Protein AF-A0A1F6FGK8-F1 (afdb_monomer_lite)

Sequence (205 aa):
MPSKSLLIAIAAFAVTATGAQAYVGTHYSQQLGLSSVQVQAFHQARDLRRKGEVEKARDVLVKAGVDEETMSSLRHASHEAIREAVEDNDFAAFQAAVEGTPLYDLVNTEADFALFRQAHELKEEGKFIEAKLILDDLGLQAKPGMRHGHGHLYGGAFPGLTNEQKDALRAAKEANDKETVEAILREAGISETRIEKVLNRHTWE

Radius of gyration: 24.04 Å; chains: 1; bounding box: 65×36×72 Å

Organism: NCBI:txid1798525

Structure (mmCIF, N/CA/C/O backbone):
data_AF-A0A1F6FGK8-F1
#
_entry.id   AF-A0A1F6FGK8-F1
#
loop_
_atom_site.group_PDB
_atom_site.id
_atom_site.type_symbol
_atom_site.label_atom_id
_atom_site.label_alt_id
_atom_site.label_comp_id
_atom_site.label_asym_id
_atom_site.label_entity_id
_atom_site.label_seq_id
_atom_site.pdbx_PDB_ins_code
_atom_site.Cartn_x
_atom_site.Cartn_y
_atom_site.Cartn_z
_atom_site.occupancy
_atom_site.B_iso_or_equiv
_atom_site.auth_seq_id
_atom_site.auth_comp_id
_atom_site.auth_asym_id
_atom_site.auth_atom_id
_atom_site.pdbx_PDB_model_num
ATOM 1 N N . MET A 1 1 ? -18.858 16.290 50.202 1.00 40.75 1 MET A N 1
ATOM 2 C CA . MET A 1 1 ? -18.466 16.161 48.783 1.00 40.75 1 MET A CA 1
ATOM 3 C C . MET A 1 1 ? -19.333 15.080 48.151 1.00 40.75 1 MET A C 1
ATOM 5 O O . MET A 1 1 ? -19.163 13.934 48.540 1.00 40.75 1 MET A O 1
ATOM 9 N N . PRO A 1 2 ? -20.304 15.400 47.281 1.00 42.56 2 PRO A N 1
ATOM 10 C CA . PRO A 1 2 ? -21.074 14.373 46.591 1.00 42.56 2 PRO A CA 1
ATOM 11 C C . PRO A 1 2 ? -20.399 14.029 45.256 1.00 42.56 2 PRO A C 1
ATOM 13 O O . PRO A 1 2 ? -20.260 14.876 44.372 1.00 42.56 2 PRO A O 1
ATOM 16 N N . SER A 1 3 ? -19.947 12.786 45.129 1.00 41.53 3 SER A N 1
ATOM 17 C CA . SER A 1 3 ? -19.447 12.194 43.892 1.00 41.53 3 SER A CA 1
ATOM 18 C C . SER A 1 3 ? -20.600 12.022 42.900 1.00 41.53 3 SER A C 1
ATOM 20 O O . SER A 1 3 ? -21.593 11.352 43.170 1.00 41.53 3 SER A O 1
ATOM 22 N N . LYS A 1 4 ? -20.474 12.669 41.739 1.00 48.09 4 LYS A N 1
ATOM 23 C CA . LYS A 1 4 ? -21.388 12.522 40.605 1.00 48.09 4 LYS A CA 1
ATOM 24 C C . LYS A 1 4 ? -21.072 11.203 39.899 1.00 48.09 4 LYS A C 1
ATOM 26 O O . LYS A 1 4 ? -20.092 11.118 39.165 1.00 48.09 4 LYS A O 1
ATOM 31 N N . SER A 1 5 ? -21.891 10.186 40.135 1.00 44.75 5 SER A N 1
ATOM 32 C CA . SER A 1 5 ? -21.880 8.935 39.375 1.00 44.75 5 SER A CA 1
ATOM 33 C C . SER A 1 5 ? -22.338 9.210 37.942 1.00 44.75 5 SER A C 1
ATOM 35 O O . SER A 1 5 ? -23.523 9.411 37.681 1.00 44.75 5 SER A O 1
ATOM 37 N N . LEU A 1 6 ? -21.383 9.270 37.016 1.00 49.09 6 LEU A N 1
ATOM 38 C CA . LEU A 1 6 ? -21.627 9.429 35.586 1.00 49.09 6 LEU A CA 1
ATOM 39 C C . LEU A 1 6 ? -22.037 8.064 35.003 1.00 49.09 6 LEU A C 1
ATOM 41 O O . LEU A 1 6 ? -21.205 7.295 34.532 1.00 49.09 6 LEU A O 1
ATOM 45 N N . LEU A 1 7 ? -23.327 7.735 35.086 1.00 40.72 7 LEU A N 1
ATOM 46 C CA . LEU A 1 7 ? -23.922 6.613 34.359 1.00 40.72 7 LEU A CA 1
ATOM 47 C C . LEU A 1 7 ? -24.018 6.998 32.876 1.00 40.72 7 LEU A C 1
ATOM 49 O O . LEU A 1 7 ? -24.921 7.729 32.473 1.00 40.72 7 LEU A O 1
ATOM 53 N N . ILE A 1 8 ? -23.068 6.536 32.064 1.00 45.34 8 ILE A N 1
ATOM 54 C CA . ILE A 1 8 ? -23.147 6.651 30.605 1.00 45.34 8 ILE A CA 1
ATOM 55 C C . ILE A 1 8 ? -24.105 5.563 30.118 1.00 45.34 8 ILE A C 1
ATOM 57 O O . ILE A 1 8 ? -23.772 4.380 30.117 1.00 45.34 8 ILE A O 1
ATOM 61 N N . ALA A 1 9 ? -25.310 5.974 29.729 1.00 39.97 9 ALA A N 1
ATOM 62 C CA . ALA A 1 9 ? -26.283 5.117 29.071 1.00 39.97 9 ALA A CA 1
ATOM 63 C C . ALA A 1 9 ? -25.706 4.601 27.741 1.00 39.97 9 ALA A C 1
ATOM 65 O O . ALA A 1 9 ? -25.460 5.374 26.815 1.00 39.97 9 ALA A O 1
ATOM 66 N N . ILE A 1 10 ? -25.480 3.291 27.648 1.00 39.75 10 ILE A N 1
ATOM 67 C CA . ILE A 1 10 ? -25.156 2.621 26.389 1.00 39.75 10 ILE A CA 1
ATOM 68 C C . ILE A 1 10 ? -26.473 2.484 25.625 1.00 39.75 10 ILE A C 1
ATOM 70 O O . ILE A 1 10 ? -27.328 1.677 25.981 1.00 39.75 10 ILE A O 1
ATOM 74 N N . ALA A 1 11 ? -26.661 3.316 24.602 1.00 42.19 11 ALA A N 1
ATOM 75 C CA . ALA A 1 11 ? -27.776 3.181 23.680 1.00 42.19 11 ALA A CA 1
ATOM 76 C C . ALA A 1 11 ? -27.617 1.867 22.899 1.00 42.19 11 ALA A C 1
ATOM 78 O O . ALA A 1 11 ? -26.724 1.732 22.063 1.00 42.19 11 ALA A O 1
ATOM 79 N N . ALA A 1 12 ? -28.475 0.892 23.195 1.00 40.34 12 ALA A N 1
ATOM 80 C CA . ALA A 1 12 ? -28.618 -0.323 22.411 1.00 40.34 12 ALA A CA 1
ATOM 81 C C . ALA A 1 12 ? -29.215 0.041 21.043 1.00 40.34 12 ALA A C 1
ATOM 83 O O . ALA A 1 12 ? -30.422 0.238 20.907 1.00 40.34 12 ALA A O 1
ATOM 84 N N . PHE A 1 13 ? -28.362 0.164 20.029 1.00 42.50 13 PHE A N 1
ATOM 85 C CA . PHE A 1 13 ? -28.796 0.259 18.641 1.00 42.50 13 PHE A CA 1
ATOM 86 C C . PHE A 1 13 ? -29.172 -1.148 18.164 1.00 42.50 13 PHE A C 1
ATOM 88 O O . PHE A 1 13 ? -28.319 -1.946 17.781 1.00 42.50 13 PHE A O 1
ATOM 95 N N . ALA A 1 14 ? -30.461 -1.474 18.232 1.00 42.06 14 ALA A N 1
ATOM 96 C CA . ALA A 1 14 ? -31.020 -2.633 17.551 1.00 42.06 14 ALA A CA 1
ATOM 97 C C . ALA A 1 14 ? -31.036 -2.349 16.041 1.00 42.06 14 ALA A C 1
ATOM 99 O O . ALA A 1 14 ? -31.961 -1.723 15.527 1.00 42.06 14 ALA A O 1
ATOM 100 N N . VAL A 1 15 ? -29.985 -2.772 15.337 1.00 47.84 15 VAL A N 1
ATOM 101 C CA . VAL A 1 15 ? -29.977 -2.799 13.873 1.00 47.84 15 VAL A CA 1
ATOM 102 C C . VAL A 1 15 ? -30.714 -4.059 13.437 1.00 47.84 15 VAL A C 1
ATOM 104 O O . VAL A 1 15 ? -30.247 -5.181 13.621 1.00 47.84 15 VAL A O 1
ATOM 107 N N . THR A 1 16 ? -31.904 -3.860 12.891 1.00 39.81 16 THR A N 1
ATOM 108 C CA . THR A 1 16 ? -32.691 -4.871 12.195 1.00 39.81 16 THR A CA 1
ATOM 109 C C . THR A 1 16 ? -31.904 -5.355 10.979 1.00 39.81 16 THR A C 1
ATOM 111 O O . THR A 1 16 ? -31.739 -4.632 10.000 1.00 39.81 16 THR A O 1
ATOM 114 N N . ALA A 1 17 ? -31.390 -6.583 11.051 1.00 39.00 17 ALA A N 1
ATOM 115 C CA . ALA A 1 17 ? -30.727 -7.249 9.940 1.00 39.00 17 ALA A CA 1
ATOM 116 C C . ALA A 1 17 ? -31.762 -7.648 8.874 1.00 39.00 17 ALA A C 1
ATOM 118 O O . ALA A 1 17 ? -32.358 -8.722 8.934 1.00 39.00 17 ALA A O 1
ATOM 119 N N . THR A 1 18 ? -32.003 -6.777 7.896 1.00 44.12 18 THR A N 1
ATOM 120 C CA . THR A 1 18 ? -32.549 -7.191 6.597 1.00 44.12 18 THR A CA 1
ATOM 121 C C . THR A 1 18 ? -31.433 -7.819 5.770 1.00 44.12 18 THR A C 1
ATOM 123 O O . THR A 1 18 ? -30.326 -7.290 5.701 1.00 44.12 18 THR A O 1
ATOM 126 N N . GLY A 1 19 ? -31.727 -8.996 5.223 1.00 40.94 19 GLY A N 1
ATOM 127 C CA . GLY A 1 19 ? -30.751 -9.938 4.698 1.00 40.94 19 GLY A CA 1
ATOM 128 C C . GLY A 1 19 ? -30.141 -9.599 3.340 1.00 40.94 19 GLY A C 1
ATOM 129 O O . GLY A 1 19 ? -30.521 -8.646 2.668 1.00 40.94 19 GLY A O 1
ATOM 130 N N . ALA A 1 20 ? -29.231 -10.502 2.964 1.00 36.69 20 ALA A N 1
ATOM 131 C CA . ALA A 1 20 ? -28.521 -10.612 1.694 1.00 36.69 20 ALA A CA 1
ATOM 132 C C . ALA A 1 20 ? -27.385 -9.605 1.457 1.00 36.69 20 ALA A C 1
ATOM 134 O O . ALA A 1 20 ? -27.388 -8.907 0.455 1.00 36.69 20 ALA A O 1
ATOM 135 N N . GLN A 1 21 ? -26.363 -9.636 2.318 1.00 38.94 21 GLN A N 1
ATOM 136 C CA . GLN A 1 21 ? -24.969 -9.765 1.872 1.00 38.94 21 GLN A CA 1
ATOM 137 C C . GLN A 1 21 ? -24.236 -10.640 2.893 1.00 38.94 21 GLN A C 1
ATOM 139 O O . GLN A 1 21 ? -24.032 -10.244 4.039 1.00 38.94 21 GLN A O 1
ATOM 144 N N . ALA A 1 22 ? -23.912 -11.875 2.506 1.00 39.25 22 ALA A N 1
ATOM 145 C CA . ALA A 1 22 ? -22.906 -12.647 3.216 1.00 39.25 22 ALA A CA 1
ATOM 146 C C . ALA A 1 22 ? -21.613 -11.829 3.127 1.00 39.25 22 ALA A C 1
ATOM 148 O O . ALA A 1 22 ? -21.119 -11.568 2.036 1.00 39.25 22 ALA A O 1
ATOM 149 N N . TYR A 1 23 ? -21.175 -11.315 4.271 1.00 41.94 23 TYR A N 1
ATOM 150 C CA . TYR A 1 23 ? -20.023 -10.441 4.421 1.00 41.94 23 TYR A CA 1
ATOM 151 C C . TYR A 1 23 ? -18.762 -11.114 3.865 1.00 41.94 23 TYR A C 1
ATOM 153 O O . TYR A 1 23 ? -18.138 -11.932 4.544 1.00 41.94 23 TYR A O 1
ATOM 161 N N . VAL A 1 24 ? -18.370 -10.754 2.647 1.00 41.16 24 VAL A N 1
ATOM 162 C CA . VAL A 1 24 ? -17.190 -11.319 1.989 1.00 41.16 24 VAL A CA 1
ATOM 163 C C . VAL A 1 24 ? -15.898 -10.964 2.752 1.00 41.16 24 VAL A C 1
ATOM 165 O O . VAL A 1 24 ? -15.048 -11.834 2.873 1.00 41.16 24 VAL A O 1
ATOM 168 N N . GLY A 1 25 ? -15.783 -9.823 3.448 1.00 45.69 25 GLY A N 1
ATOM 169 C CA . GLY A 1 25 ? -14.638 -9.548 4.344 1.00 45.69 25 GLY A CA 1
ATOM 170 C C . GLY A 1 25 ? -14.824 -9.883 5.826 1.00 45.69 25 GLY A C 1
ATOM 171 O O . GLY A 1 25 ? -14.037 -9.429 6.658 1.00 45.69 25 GLY A O 1
ATOM 172 N N . THR A 1 26 ? -15.811 -10.708 6.211 1.00 49.69 26 THR A N 1
ATOM 173 C CA . THR A 1 26 ? -15.851 -11.248 7.594 1.00 49.69 26 THR A CA 1
ATOM 174 C C . THR A 1 26 ? -14.937 -12.444 7.826 1.00 49.69 26 THR A C 1
ATOM 176 O O . THR A 1 26 ? -14.700 -12.788 8.985 1.00 49.69 26 THR A O 1
ATOM 179 N N . HIS A 1 27 ? -14.389 -13.052 6.771 1.00 52.88 27 HIS A N 1
ATOM 180 C CA . HIS A 1 27 ? -13.670 -14.320 6.894 1.00 52.88 27 HIS A CA 1
ATOM 181 C C . HIS A 1 27 ? -12.433 -14.201 7.801 1.00 52.88 27 HIS A C 1
ATOM 183 O O . HIS A 1 27 ? -12.316 -14.930 8.784 1.00 52.88 27 HIS A O 1
ATOM 189 N N . TYR A 1 28 ? -11.589 -13.187 7.588 1.00 55.31 28 TYR A N 1
ATOM 190 C CA . TYR A 1 28 ? -10.396 -12.960 8.418 1.00 55.31 28 TYR A CA 1
ATOM 191 C C . TYR A 1 28 ? -10.722 -12.492 9.836 1.00 55.31 28 TYR A C 1
ATOM 193 O O . TYR A 1 28 ? -10.036 -12.852 10.789 1.00 55.31 28 TYR A O 1
ATOM 201 N N . SER A 1 29 ? -11.814 -11.745 9.998 1.00 58.62 29 SER A N 1
ATOM 202 C CA . SER A 1 29 ? -12.276 -11.306 11.316 1.00 58.62 29 SER A CA 1
ATOM 203 C C . SER A 1 29 ? -12.701 -12.485 12.195 1.00 58.62 29 SER A C 1
ATOM 205 O O . SER A 1 29 ? -12.383 -12.519 13.381 1.00 58.62 29 SER A O 1
ATOM 207 N N . GLN A 1 30 ? -13.382 -13.477 11.613 1.00 58.38 30 GLN A N 1
ATOM 208 C CA . GLN A 1 30 ? -13.772 -14.702 12.317 1.00 58.38 30 GLN A CA 1
ATOM 209 C C . GLN A 1 30 ? -12.574 -15.627 12.562 1.00 58.38 30 GLN A C 1
ATOM 211 O O . GLN A 1 30 ? -12.451 -16.194 13.645 1.00 58.38 30 GLN A O 1
ATOM 216 N N . GLN A 1 31 ? -11.665 -15.733 11.590 1.00 57.75 31 GLN A N 1
ATOM 217 C CA . GLN A 1 31 ? -10.467 -16.575 11.660 1.00 57.75 31 GLN A CA 1
ATOM 218 C C . GLN A 1 31 ? -9.461 -16.090 12.719 1.00 57.75 31 GLN A C 1
ATOM 220 O O . GLN A 1 31 ? -8.760 -16.896 13.323 1.00 57.75 31 GLN A O 1
ATOM 225 N N . LEU A 1 32 ? -9.452 -14.785 13.006 1.00 65.31 32 LEU A N 1
ATOM 226 C CA . LEU A 1 32 ? -8.624 -14.159 14.043 1.00 65.31 32 LEU A CA 1
ATOM 227 C C . LEU A 1 32 ? -9.352 -13.988 15.385 1.00 65.31 32 LEU A C 1
ATOM 229 O O . LEU A 1 32 ? -8.832 -13.340 16.291 1.00 65.31 32 LEU A O 1
ATOM 233 N N . GLY A 1 33 ? -10.555 -14.554 15.523 1.00 76.75 33 GLY A N 1
ATOM 234 C CA . GLY A 1 33 ? -11.319 -14.516 16.769 1.00 76.75 33 GLY A CA 1
ATOM 235 C C . GLY A 1 33 ? -11.789 -13.117 17.178 1.00 76.75 33 GLY A C 1
ATOM 236 O O . GLY A 1 33 ? -12.043 -12.889 18.362 1.00 76.75 33 GLY A O 1
ATOM 237 N N . LEU A 1 34 ? -11.911 -12.175 16.233 1.00 81.50 34 LEU A N 1
ATOM 238 C CA . LEU A 1 34 ? -12.396 -10.833 16.539 1.00 81.50 34 LEU A CA 1
ATOM 239 C C . LEU A 1 34 ? -13.866 -10.874 16.959 1.00 81.50 34 LEU A C 1
ATOM 241 O O . LEU A 1 34 ? -14.725 -11.477 16.313 1.00 81.50 34 LEU A O 1
ATOM 245 N N . SER A 1 35 ? -14.172 -10.152 18.030 1.00 85.19 35 SER A N 1
ATOM 246 C CA . SER A 1 35 ? -15.549 -9.919 18.452 1.00 85.19 35 SER A CA 1
ATOM 247 C C . SER A 1 35 ? -16.294 -9.023 17.457 1.00 85.19 35 SER A C 1
ATOM 249 O O . SER A 1 35 ? -15.704 -8.182 16.776 1.00 85.19 35 SER A O 1
ATOM 251 N N . SER A 1 36 ? -17.625 -9.123 17.432 1.00 83.25 36 SER A N 1
ATOM 252 C CA . SER A 1 36 ? -18.473 -8.244 16.612 1.00 83.25 36 SER A CA 1
ATOM 253 C C . SER A 1 36 ? -18.247 -6.754 16.904 1.00 83.25 36 SER A C 1
ATOM 255 O O . SER A 1 36 ? -18.311 -5.929 15.995 1.00 83.25 36 SER A O 1
ATOM 257 N N . VAL A 1 37 ? -17.923 -6.412 18.157 1.00 86.31 37 VAL A N 1
ATOM 258 C CA . VAL A 1 37 ? -17.590 -5.047 18.587 1.00 86.31 37 VAL A CA 1
ATOM 259 C C . VAL A 1 37 ? -16.289 -4.564 17.943 1.00 86.31 37 VAL A C 1
ATOM 261 O O . VAL A 1 37 ? -16.241 -3.441 17.443 1.00 86.31 37 VAL A O 1
ATOM 264 N N . GLN A 1 38 ? -15.250 -5.402 17.906 1.00 86.25 38 GLN A N 1
ATOM 265 C CA . GLN A 1 38 ? -13.976 -5.060 17.266 1.00 86.25 38 GLN A CA 1
ATOM 266 C C . GLN A 1 38 ? -14.148 -4.888 15.753 1.00 86.25 38 GLN A C 1
ATOM 268 O O . GLN A 1 38 ? -13.665 -3.904 15.198 1.00 86.25 38 GLN A O 1
ATOM 273 N N . VAL A 1 39 ? -14.910 -5.768 15.095 1.00 83.00 39 VAL A N 1
ATOM 274 C CA . VAL A 1 39 ? -15.217 -5.653 13.656 1.00 83.00 39 VAL A CA 1
ATOM 275 C C . VAL A 1 39 ? -15.926 -4.332 13.342 1.00 83.00 39 VAL A C 1
ATOM 277 O O . VAL A 1 39 ? -15.508 -3.590 12.453 1.00 83.00 39 VAL A O 1
ATOM 280 N N . GLN A 1 40 ? -16.954 -3.969 14.115 1.00 84.62 40 GLN A N 1
ATOM 281 C CA . GLN A 1 40 ? -17.633 -2.678 13.956 1.00 84.62 40 GLN A CA 1
ATOM 282 C C . GLN A 1 40 ? -16.694 -1.488 14.195 1.00 84.62 40 GLN A C 1
ATOM 284 O O . GLN A 1 40 ? -16.759 -0.496 13.463 1.00 84.62 40 GLN A O 1
ATOM 289 N N . ALA A 1 41 ? -15.791 -1.589 15.173 1.00 88.81 41 ALA A N 1
ATOM 290 C CA . ALA A 1 41 ? -14.797 -0.559 15.447 1.00 88.81 41 ALA A CA 1
ATOM 291 C C . ALA A 1 41 ? -13.839 -0.349 14.264 1.00 88.81 41 ALA A C 1
ATOM 293 O O . ALA A 1 41 ? -13.509 0.796 13.960 1.00 88.81 41 ALA A O 1
ATOM 294 N N . PHE A 1 42 ? -13.456 -1.406 13.540 1.00 84.19 42 PHE A N 1
ATOM 295 C CA . PHE A 1 42 ? -12.670 -1.285 12.307 1.00 84.19 42 PHE A CA 1
ATOM 296 C C . PHE A 1 42 ? -13.421 -0.545 11.198 1.00 84.19 42 PHE A C 1
ATOM 298 O O . PHE A 1 42 ? -12.853 0.368 10.590 1.00 84.19 42 PHE A O 1
ATOM 305 N N . HIS A 1 43 ? -14.702 -0.856 10.975 1.00 82.75 43 HIS A N 1
ATOM 306 C CA . HIS A 1 43 ? -15.522 -0.125 10.002 1.00 82.75 43 HIS A CA 1
ATOM 307 C C . HIS A 1 43 ? -15.639 1.364 10.361 1.00 82.75 43 HIS A C 1
ATOM 309 O O . HIS A 1 43 ? -15.409 2.231 9.517 1.00 82.75 43 HIS A O 1
ATOM 315 N N . GLN A 1 44 ? -15.909 1.681 11.629 1.00 86.00 44 GLN A N 1
ATOM 316 C CA . GLN A 1 44 ? -15.994 3.068 12.088 1.00 86.00 44 GLN A CA 1
ATOM 317 C C . GLN A 1 44 ? -14.640 3.792 11.995 1.00 86.00 44 GLN A C 1
ATOM 319 O O . GLN A 1 44 ? -14.574 4.946 11.564 1.00 86.00 44 GLN A O 1
ATOM 324 N N . ALA A 1 45 ? -13.545 3.124 12.368 1.00 85.81 45 ALA A N 1
ATOM 325 C CA . ALA A 1 45 ? -12.194 3.664 12.265 1.00 85.81 45 ALA A CA 1
ATOM 326 C C . ALA A 1 45 ? -11.809 3.964 10.807 1.00 85.81 45 ALA A C 1
ATOM 328 O O . ALA A 1 45 ? -11.156 4.976 10.541 1.00 85.81 45 ALA A O 1
ATOM 329 N N . ARG A 1 46 ? -12.247 3.142 9.846 1.00 78.81 46 ARG A N 1
ATOM 330 C CA . ARG A 1 46 ? -12.065 3.401 8.410 1.00 78.81 46 ARG A CA 1
ATOM 331 C C . ARG A 1 46 ? -12.744 4.692 7.977 1.00 78.81 46 ARG A C 1
ATOM 333 O O . ARG A 1 46 ? -12.099 5.541 7.362 1.00 78.81 46 ARG A O 1
ATOM 340 N N . ASP A 1 47 ? -14.018 4.857 8.313 1.00 84.75 47 ASP A N 1
ATOM 341 C CA . ASP A 1 47 ? -14.784 6.038 7.911 1.00 84.75 47 ASP A CA 1
ATOM 342 C C . ASP A 1 47 ? -14.187 7.322 8.504 1.00 84.75 47 ASP A C 1
ATOM 344 O O . ASP A 1 47 ? -14.134 8.357 7.838 1.00 84.75 47 ASP A O 1
ATOM 348 N N . LEU A 1 48 ? -13.661 7.247 9.730 1.00 86.38 48 LEU A N 1
ATOM 349 C CA . LEU A 1 48 ? -12.920 8.341 10.361 1.00 86.38 48 LEU A CA 1
ATOM 350 C C . LEU A 1 48 ? -11.600 8.636 9.636 1.00 86.38 48 LEU A C 1
ATOM 352 O O . LEU A 1 48 ? -11.311 9.796 9.346 1.00 86.38 48 LEU A O 1
ATOM 356 N N . ARG A 1 49 ? -10.820 7.614 9.262 1.00 81.50 49 ARG A N 1
ATOM 357 C CA . ARG A 1 49 ? -9.583 7.800 8.478 1.00 81.50 49 ARG A CA 1
ATOM 358 C C . ARG A 1 49 ? -9.850 8.439 7.118 1.00 81.50 49 ARG A C 1
ATOM 360 O O . ARG A 1 49 ? -9.086 9.313 6.716 1.00 81.50 49 ARG A O 1
ATOM 367 N N . ARG A 1 50 ? -10.944 8.069 6.443 1.00 79.06 50 ARG A N 1
ATOM 368 C CA . ARG A 1 50 ? -11.371 8.695 5.177 1.00 79.06 50 ARG A CA 1
ATOM 369 C C . ARG A 1 50 ? -11.660 10.188 5.334 1.00 79.06 50 ARG A C 1
ATOM 371 O O . ARG A 1 50 ? -11.360 10.963 4.435 1.00 79.06 50 ARG A O 1
ATOM 378 N N . LYS A 1 51 ? -12.168 10.599 6.496 1.00 85.56 51 LYS A N 1
ATOM 379 C CA . LYS A 1 51 ? -12.396 12.010 6.852 1.00 85.56 51 LYS A CA 1
ATOM 380 C C . LYS A 1 51 ? -11.132 12.738 7.331 1.00 85.56 51 LYS A C 1
ATOM 382 O O . LYS A 1 51 ? -11.200 13.915 7.664 1.00 85.56 51 LYS A O 1
ATOM 387 N N . GLY A 1 52 ? -9.984 12.057 7.390 1.00 83.94 52 GLY A N 1
ATOM 388 C CA . GLY A 1 52 ? -8.739 12.593 7.951 1.00 83.94 52 GLY A CA 1
ATOM 389 C C . GLY A 1 52 ? -8.686 12.579 9.485 1.00 83.94 52 GLY A C 1
ATOM 390 O O . GLY A 1 52 ? -7.729 13.072 10.074 1.00 83.94 52 GLY A O 1
ATOM 391 N N . GLU A 1 53 ? -9.671 11.978 10.154 1.00 90.31 53 GLU A N 1
ATOM 392 C CA . GLU A 1 53 ? -9.807 11.935 11.614 1.00 90.31 53 GLU A CA 1
ATOM 393 C C . GLU A 1 53 ? -9.034 10.744 12.219 1.00 90.31 53 GLU A C 1
ATOM 395 O O . GLU A 1 53 ? -9.591 9.895 12.918 1.00 90.31 53 GLU A O 1
ATOM 400 N N . VAL A 1 54 ? -7.729 10.665 11.931 1.00 86.69 54 VAL A N 1
ATOM 401 C CA . VAL A 1 54 ? -6.865 9.513 12.269 1.00 86.69 54 VAL A CA 1
ATOM 402 C C . VAL A 1 54 ? -6.802 9.240 13.776 1.00 86.69 54 VAL A C 1
ATOM 404 O O . VAL A 1 54 ? -6.883 8.085 14.190 1.00 86.69 54 VAL A O 1
ATOM 407 N N . GLU A 1 55 ? -6.717 10.288 14.597 1.00 89.31 55 GLU A N 1
ATOM 408 C CA . GLU A 1 55 ? -6.668 10.160 16.060 1.00 89.31 55 GLU A CA 1
ATOM 409 C C . GLU A 1 55 ? -7.947 9.522 16.615 1.00 89.31 55 GLU A C 1
ATOM 411 O O . GLU A 1 55 ? -7.887 8.543 17.355 1.00 89.31 55 GLU A O 1
ATOM 416 N N . LYS A 1 56 ? -9.117 9.982 16.157 1.00 93.00 56 LYS A N 1
ATOM 417 C CA . LYS A 1 56 ? -10.402 9.403 16.573 1.00 93.00 56 LYS A CA 1
ATOM 418 C C . LYS A 1 56 ? -10.557 7.962 16.103 1.00 93.00 56 LYS A C 1
ATOM 420 O O . LYS A 1 56 ? -11.146 7.151 16.810 1.00 93.00 56 LYS A O 1
ATOM 425 N N . ALA A 1 57 ? -10.032 7.633 14.922 1.00 88.56 57 ALA A N 1
ATOM 426 C CA . ALA A 1 57 ? -10.020 6.259 14.437 1.00 88.56 57 ALA A CA 1
ATOM 427 C C . ALA A 1 57 ? -9.216 5.340 15.368 1.00 88.56 57 ALA A C 1
ATOM 429 O O . ALA A 1 57 ? -9.664 4.235 15.664 1.00 88.56 57 ALA A O 1
ATOM 430 N N . ARG A 1 58 ? -8.057 5.800 15.863 1.00 88.25 58 ARG A N 1
ATOM 431 C CA . ARG A 1 58 ? -7.273 5.058 16.862 1.00 88.25 58 ARG A CA 1
ATOM 432 C C . ARG A 1 58 ? -8.056 4.900 18.163 1.00 88.25 58 ARG A C 1
ATOM 434 O O . ARG A 1 58 ? -8.133 3.793 18.684 1.00 88.25 58 ARG A O 1
ATOM 441 N N . ASP A 1 59 ? -8.673 5.970 18.652 1.00 93.00 59 ASP A N 1
ATOM 442 C CA . ASP A 1 59 ? -9.413 5.941 19.917 1.00 93.00 59 ASP A CA 1
ATOM 443 C C . ASP A 1 59 ? -10.603 4.967 19.870 1.00 93.00 59 ASP A C 1
ATOM 445 O O . ASP A 1 59 ? -10.871 4.269 20.847 1.00 93.00 59 ASP A O 1
ATOM 449 N N . VAL A 1 60 ? -11.289 4.865 18.724 1.00 93.62 60 VAL A N 1
ATOM 450 C CA . VAL A 1 60 ? -12.366 3.884 18.500 1.00 93.62 60 VAL A CA 1
ATOM 451 C C . VAL A 1 60 ? -11.852 2.447 18.612 1.00 93.62 60 VAL A C 1
ATOM 453 O O . VAL A 1 60 ? -12.490 1.631 19.276 1.00 93.62 60 VAL A O 1
ATOM 456 N N . LEU A 1 61 ? -10.695 2.143 18.018 1.00 90.44 61 LEU A N 1
ATOM 457 C CA . LEU A 1 61 ? -10.090 0.807 18.078 1.00 90.44 61 LEU A CA 1
ATOM 458 C C . LEU A 1 61 ? -9.655 0.451 19.503 1.00 90.44 61 LEU A C 1
ATOM 460 O O . LEU A 1 61 ? -10.028 -0.602 20.017 1.00 90.44 61 LEU A O 1
ATOM 464 N N . VAL A 1 62 ? -8.956 1.365 20.181 1.00 92.00 62 VAL A N 1
ATOM 465 C CA . VAL A 1 62 ? -8.512 1.163 21.569 1.00 92.00 62 VAL A CA 1
ATOM 466 C C . VAL A 1 62 ? -9.709 0.959 22.499 1.00 92.00 62 VAL A C 1
ATOM 468 O O . VAL A 1 62 ? -9.702 0.060 23.338 1.00 92.00 62 VAL A O 1
ATOM 471 N N . LYS A 1 63 ? -10.782 1.740 22.327 1.00 94.00 63 LYS A N 1
ATOM 472 C CA . LYS A 1 63 ? -12.015 1.597 23.115 1.00 94.00 63 LYS A CA 1
ATOM 473 C C . LYS A 1 63 ? -12.705 0.247 22.899 1.00 94.00 63 LYS A C 1
ATOM 475 O O . LYS A 1 63 ? -13.360 -0.245 23.814 1.00 94.00 63 LYS A O 1
ATOM 480 N N . ALA A 1 64 ? -12.559 -0.344 21.717 1.00 92.44 64 ALA A N 1
ATOM 481 C CA . ALA A 1 64 ? -13.065 -1.677 21.406 1.00 92.44 64 ALA A CA 1
ATOM 4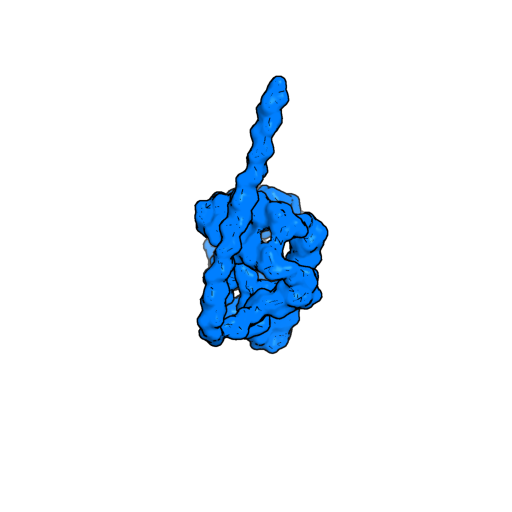82 C C . ALA A 1 64 ? -12.151 -2.810 21.910 1.00 92.44 64 ALA A C 1
ATOM 484 O O . ALA A 1 64 ? -12.428 -3.975 21.636 1.00 92.44 64 ALA A O 1
ATOM 485 N N . GLY A 1 65 ? -11.075 -2.486 22.637 1.00 90.81 65 GLY A N 1
ATOM 486 C CA . GLY A 1 65 ? -10.110 -3.468 23.125 1.00 90.81 65 GLY A CA 1
ATOM 487 C C . GLY A 1 65 ? -9.231 -4.039 22.015 1.00 90.81 65 GLY A C 1
ATOM 488 O O . GLY A 1 65 ? -8.767 -5.166 22.134 1.00 90.81 65 GLY A O 1
ATOM 489 N N . VAL A 1 66 ? -9.046 -3.306 20.914 1.00 87.50 66 VAL A N 1
ATOM 490 C CA . VAL A 1 66 ? -8.059 -3.653 19.888 1.00 87.50 66 VAL A CA 1
ATOM 491 C C . VAL A 1 66 ? -6.717 -3.072 20.325 1.00 87.50 66 VAL A C 1
ATOM 493 O O . VAL A 1 66 ? -6.528 -1.853 20.316 1.00 87.50 66 VAL A O 1
ATOM 496 N N . ASP A 1 67 ? -5.802 -3.944 20.729 1.00 88.31 67 ASP A N 1
ATOM 497 C CA . ASP A 1 67 ? -4.438 -3.586 21.109 1.00 88.31 67 ASP A CA 1
ATOM 498 C C . ASP A 1 67 ? -3.448 -3.728 19.939 1.00 88.31 67 ASP A C 1
ATOM 500 O O . ASP A 1 67 ? -3.797 -4.119 18.821 1.00 88.31 67 ASP A O 1
ATOM 504 N N . GLU A 1 68 ? -2.189 -3.358 20.187 1.00 84.38 68 GLU A N 1
ATOM 505 C CA . GLU A 1 68 ? -1.135 -3.404 19.170 1.00 84.38 68 GLU A CA 1
ATOM 506 C C . GLU A 1 68 ? -0.809 -4.841 18.732 1.00 84.38 68 GLU A C 1
ATOM 508 O O . GLU A 1 68 ? -0.480 -5.063 17.568 1.00 84.38 68 GLU A O 1
ATOM 513 N N . GLU A 1 69 ? -0.938 -5.823 19.629 1.00 85.81 69 GLU A N 1
ATOM 514 C CA . GLU A 1 69 ? -0.722 -7.241 19.320 1.00 85.81 69 GLU A CA 1
ATOM 515 C C . GLU A 1 69 ? -1.789 -7.763 18.351 1.00 85.81 69 GLU A C 1
ATOM 517 O O . GLU A 1 69 ? -1.463 -8.362 17.321 1.00 85.81 69 GLU A O 1
ATOM 522 N N . THR A 1 70 ? -3.056 -7.440 18.615 1.00 84.00 70 THR A N 1
ATOM 523 C CA . THR A 1 70 ? -4.192 -7.735 17.736 1.00 84.00 70 THR A CA 1
ATOM 524 C C . THR A 1 70 ? -3.996 -7.069 16.376 1.00 84.00 70 THR A C 1
ATOM 526 O O . THR A 1 70 ? -4.132 -7.716 15.339 1.00 84.00 70 THR A O 1
ATOM 529 N N . MET A 1 71 ? -3.602 -5.790 16.352 1.00 81.56 71 MET A N 1
ATOM 530 C CA . MET A 1 71 ? -3.308 -5.058 15.112 1.00 81.56 71 MET A CA 1
ATOM 531 C C . MET A 1 71 ? -2.136 -5.660 14.331 1.00 81.56 71 MET A C 1
ATOM 533 O O . MET A 1 71 ? -2.174 -5.707 13.102 1.00 81.56 71 MET A O 1
ATOM 537 N N . SER A 1 72 ? -1.078 -6.089 15.019 1.00 82.31 72 SER A N 1
ATOM 538 C CA . SER A 1 72 ? 0.084 -6.733 14.405 1.00 82.31 72 SER A CA 1
ATOM 539 C C . SER A 1 72 ? -0.298 -8.066 13.766 1.00 82.31 72 SER A C 1
ATOM 541 O O . SER A 1 72 ? -0.012 -8.287 12.589 1.00 82.31 72 SER A O 1
ATOM 543 N N . SER A 1 73 ? -1.028 -8.901 14.504 1.00 81.56 73 SER A N 1
ATOM 544 C CA . SER A 1 73 ? -1.513 -10.202 14.033 1.00 81.56 73 SER A CA 1
ATOM 545 C C . SER A 1 73 ? -2.445 -10.051 12.831 1.00 81.56 73 SER A C 1
ATOM 547 O O . SER A 1 73 ? -2.270 -10.729 11.822 1.00 81.56 73 SER A O 1
ATOM 549 N N . LEU A 1 74 ? -3.366 -9.082 12.883 1.00 78.81 74 LEU A N 1
ATOM 550 C CA . LEU A 1 74 ? -4.237 -8.723 11.761 1.00 78.81 74 LEU A CA 1
ATOM 551 C C . LEU A 1 74 ? -3.453 -8.278 10.527 1.00 78.81 74 LEU A C 1
ATOM 553 O O . LEU A 1 74 ? -3.781 -8.687 9.418 1.00 78.81 74 LEU A O 1
ATOM 557 N N . ARG A 1 75 ? -2.419 -7.444 10.698 1.00 78.75 75 ARG A N 1
ATOM 558 C CA . ARG A 1 75 ? -1.576 -6.997 9.578 1.00 78.75 75 ARG A CA 1
ATOM 559 C C . ARG A 1 75 ? -0.833 -8.160 8.932 1.00 78.75 75 ARG A C 1
ATOM 561 O O . ARG A 1 75 ? -0.741 -8.190 7.710 1.00 78.75 75 ARG A O 1
ATOM 568 N N . HIS A 1 76 ? -0.323 -9.095 9.729 1.00 80.38 76 HIS A N 1
ATOM 569 C CA . HIS A 1 76 ? 0.364 -10.271 9.205 1.00 80.38 76 HIS A CA 1
ATOM 570 C C . HIS A 1 76 ? -0.595 -11.183 8.432 1.00 80.38 76 HIS A C 1
ATOM 572 O O . HIS A 1 76 ? -0.352 -11.460 7.262 1.00 80.38 76 HIS A O 1
ATOM 578 N N . ALA A 1 77 ? -1.727 -11.539 9.043 1.00 79.94 77 ALA A N 1
ATOM 579 C CA . ALA A 1 77 ? -2.740 -12.384 8.418 1.00 79.94 77 ALA A CA 1
ATOM 580 C C . ALA A 1 77 ? -3.338 -11.748 7.152 1.00 79.94 77 ALA A C 1
ATOM 582 O O . ALA A 1 77 ? -3.541 -12.429 6.157 1.00 79.94 77 ALA A O 1
ATOM 583 N N . SER A 1 78 ? -3.573 -10.432 7.156 1.00 80.69 78 SER A N 1
ATOM 584 C CA . SER A 1 78 ? -4.028 -9.705 5.964 1.00 80.69 78 SER A CA 1
ATOM 585 C C . SER A 1 78 ? -2.974 -9.722 4.853 1.00 80.69 78 SER A C 1
ATOM 587 O O . SER A 1 78 ? -3.323 -9.883 3.690 1.00 80.69 78 SER A O 1
ATOM 589 N N . HIS A 1 79 ? -1.685 -9.603 5.182 1.00 83.00 79 HIS A N 1
ATOM 590 C CA . HIS A 1 79 ? -0.625 -9.680 4.176 1.00 83.00 79 HIS A CA 1
ATOM 591 C C . HIS A 1 79 ? -0.521 -11.077 3.546 1.00 83.00 79 HIS A C 1
ATOM 593 O O . HIS A 1 79 ? -0.345 -11.186 2.336 1.00 83.00 79 HIS A O 1
ATOM 599 N N . GLU A 1 80 ? -0.625 -12.135 4.350 1.00 85.38 80 GLU A N 1
ATOM 600 C CA . GLU A 1 80 ? -0.628 -13.525 3.875 1.00 85.38 80 GLU A CA 1
ATOM 601 C C . GLU A 1 80 ? -1.846 -13.810 2.991 1.00 85.38 80 GLU A C 1
ATOM 603 O O . GLU A 1 80 ? -1.692 -14.246 1.858 1.00 85.38 80 GLU A O 1
ATOM 608 N N . ALA A 1 81 ? -3.033 -13.411 3.442 1.00 85.81 81 ALA A N 1
ATOM 609 C CA . ALA A 1 81 ? -4.276 -13.489 2.685 1.00 85.81 81 ALA A CA 1
ATOM 610 C C . ALA A 1 81 ? -4.213 -12.816 1.308 1.00 85.81 81 ALA A C 1
ATOM 612 O O . ALA A 1 81 ? -4.668 -13.364 0.307 1.00 85.81 81 ALA A O 1
ATOM 613 N N . ILE A 1 82 ? -3.652 -11.603 1.259 1.00 88.38 82 ILE A N 1
ATOM 614 C CA . ILE A 1 82 ? -3.460 -10.871 0.005 1.00 88.38 82 ILE A CA 1
ATOM 615 C C . ILE A 1 82 ? -2.499 -11.634 -0.903 1.00 88.38 82 ILE A C 1
ATOM 617 O O . ILE A 1 82 ? -2.755 -11.734 -2.098 1.00 88.38 82 ILE A O 1
ATOM 621 N N . ARG A 1 83 ? -1.399 -12.155 -0.349 1.00 88.12 83 ARG A N 1
ATOM 622 C CA . ARG A 1 83 ? -0.409 -12.920 -1.108 1.00 88.12 83 ARG A CA 1
ATOM 623 C C . ARG A 1 83 ? -1.030 -14.176 -1.717 1.00 88.12 83 ARG A C 1
ATOM 625 O O . ARG A 1 83 ? -0.905 -14.354 -2.921 1.00 88.12 83 ARG A O 1
ATOM 632 N N . GLU A 1 84 ? -1.724 -14.984 -0.920 1.00 89.38 84 GLU A N 1
ATOM 633 C CA . GLU A 1 84 ? -2.409 -16.195 -1.392 1.00 89.38 84 GLU A CA 1
ATOM 634 C C . GLU A 1 84 ? -3.407 -15.864 -2.504 1.00 89.38 84 GLU A C 1
ATOM 636 O O . GLU A 1 84 ? -3.343 -16.442 -3.582 1.00 89.38 84 GLU A O 1
ATOM 641 N N . ALA A 1 85 ? -4.258 -14.853 -2.306 1.00 90.12 85 ALA A N 1
ATOM 642 C CA . ALA A 1 85 ? -5.225 -14.442 -3.321 1.00 90.12 85 ALA A CA 1
ATOM 643 C C . ALA A 1 85 ? -4.561 -13.987 -4.635 1.00 90.12 85 ALA A C 1
ATOM 645 O O . ALA A 1 85 ? -5.091 -14.222 -5.721 1.00 90.12 85 ALA A O 1
ATOM 646 N N . VAL A 1 86 ? -3.401 -13.330 -4.556 1.00 92.44 86 VAL A N 1
ATOM 647 C CA . VAL A 1 86 ? -2.622 -12.907 -5.729 1.00 92.44 86 VAL A CA 1
ATOM 648 C C . VAL A 1 86 ? -1.979 -14.105 -6.432 1.00 92.44 86 VAL A C 1
ATOM 650 O O . VAL A 1 86 ? -2.020 -14.162 -7.662 1.00 92.44 86 VAL A O 1
ATOM 653 N N . GLU A 1 87 ? -1.420 -15.056 -5.680 1.00 90.50 87 GLU A N 1
ATOM 654 C CA . GLU A 1 87 ? -0.811 -16.289 -6.203 1.00 90.50 87 GLU A CA 1
ATOM 655 C C . GLU A 1 87 ? -1.858 -17.209 -6.858 1.00 90.50 87 GLU A C 1
ATOM 657 O O . GLU A 1 87 ? -1.626 -17.722 -7.954 1.00 90.50 87 GLU A O 1
ATOM 662 N N . ASP A 1 88 ? -3.042 -17.330 -6.256 1.00 92.06 88 ASP A N 1
ATOM 663 C CA . ASP A 1 88 ? -4.169 -18.121 -6.770 1.00 92.06 88 ASP A CA 1
ATOM 664 C C . ASP A 1 88 ? -4.985 -17.392 -7.848 1.00 92.06 88 ASP A C 1
ATOM 666 O O . ASP A 1 88 ? -5.898 -17.967 -8.447 1.00 92.06 88 ASP A O 1
ATOM 670 N N . ASN A 1 89 ? -4.656 -16.126 -8.129 1.00 91.62 89 ASN A N 1
ATOM 671 C CA . ASN A 1 89 ? -5.391 -15.266 -9.052 1.00 91.62 89 ASN A CA 1
ATOM 672 C C . ASN A 1 89 ? -6.897 -15.144 -8.705 1.00 91.62 89 ASN A C 1
ATOM 674 O O . ASN A 1 89 ? -7.758 -15.094 -9.588 1.00 91.62 89 ASN A O 1
ATOM 678 N N . ASP A 1 90 ? -7.221 -15.080 -7.413 1.00 92.38 90 ASP A N 1
ATOM 679 C CA . ASP A 1 90 ? -8.585 -14.964 -6.899 1.00 92.38 90 ASP A CA 1
ATOM 680 C C . ASP A 1 90 ? -8.903 -13.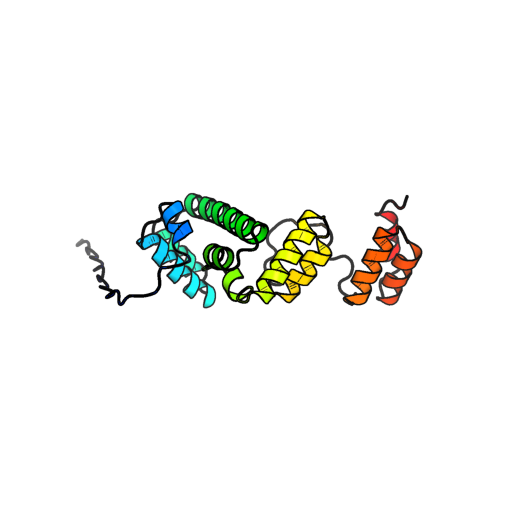513 -6.505 1.00 92.38 90 ASP A C 1
ATOM 682 O O . ASP A 1 90 ? -8.598 -13.038 -5.406 1.00 92.38 90 ASP A O 1
ATOM 686 N N . PHE A 1 91 ? -9.563 -12.792 -7.414 1.00 90.38 91 PHE A N 1
ATOM 687 C CA . PHE A 1 91 ? -9.969 -11.408 -7.171 1.00 90.38 91 PHE A CA 1
ATOM 688 C C . PHE A 1 91 ? -10.998 -11.271 -6.037 1.00 90.38 91 PHE A C 1
ATOM 690 O O . PHE A 1 91 ? -10.974 -10.284 -5.298 1.00 90.38 91 PHE A O 1
ATOM 697 N N . ALA A 1 92 ? -11.895 -12.245 -5.867 1.00 88.62 92 ALA A N 1
ATOM 698 C CA . ALA A 1 92 ? -12.918 -12.187 -4.828 1.00 88.62 92 ALA A CA 1
ATOM 699 C C . ALA A 1 92 ? -12.291 -12.366 -3.437 1.00 88.62 92 ALA A C 1
ATOM 701 O O . ALA A 1 92 ? -12.609 -11.608 -2.515 1.00 88.62 92 ALA A O 1
ATOM 702 N N . ALA A 1 93 ? -11.352 -13.309 -3.304 1.00 86.56 93 ALA A N 1
ATOM 703 C CA . ALA A 1 93 ? -10.552 -13.479 -2.094 1.00 86.56 93 ALA A CA 1
ATOM 704 C C . ALA A 1 93 ? -9.673 -12.250 -1.823 1.00 86.56 93 ALA A C 1
ATOM 706 O O . ALA A 1 93 ? -9.595 -11.787 -0.684 1.00 86.56 93 ALA A O 1
ATOM 707 N N . PHE A 1 94 ? -9.087 -11.653 -2.865 1.00 89.06 94 PHE A N 1
ATOM 708 C CA . PHE A 1 94 ? -8.322 -10.417 -2.726 1.00 89.06 94 PHE A CA 1
ATOM 709 C C . PHE A 1 94 ? -9.195 -9.284 -2.176 1.00 89.06 94 PHE A C 1
ATOM 711 O O . PHE A 1 94 ? -8.818 -8.665 -1.182 1.00 89.06 94 PHE A O 1
ATOM 718 N N . GLN A 1 95 ? -10.381 -9.040 -2.750 1.00 87.81 95 GLN A N 1
ATOM 719 C CA . GLN A 1 95 ? -11.305 -8.006 -2.266 1.00 87.81 95 GLN A CA 1
ATOM 720 C C . GLN A 1 95 ? -11.714 -8.223 -0.807 1.00 87.81 95 GLN A C 1
ATOM 722 O O . GLN A 1 95 ? -11.777 -7.255 -0.046 1.00 87.81 95 GLN A O 1
ATOM 727 N N . ALA A 1 96 ? -11.942 -9.475 -0.404 1.00 83.00 96 ALA A N 1
ATOM 728 C CA . ALA A 1 96 ? -12.196 -9.833 0.988 1.00 83.00 96 ALA A CA 1
ATOM 729 C C . ALA A 1 96 ? -11.016 -9.471 1.902 1.00 83.00 96 ALA A C 1
ATOM 731 O O . ALA A 1 96 ? -11.206 -8.887 2.969 1.00 83.00 96 ALA A O 1
ATOM 732 N N . ALA A 1 97 ? -9.795 -9.813 1.483 1.00 83.94 97 ALA A N 1
ATOM 733 C CA . ALA A 1 97 ? -8.572 -9.636 2.260 1.00 83.94 97 ALA A CA 1
ATOM 734 C C . ALA A 1 97 ? -8.162 -8.165 2.409 1.00 83.94 97 ALA A C 1
ATOM 736 O O . ALA A 1 97 ? -7.618 -7.768 3.445 1.00 83.94 97 ALA A O 1
ATOM 737 N N . VAL A 1 98 ? -8.430 -7.348 1.387 1.00 83.75 98 VAL A N 1
ATOM 738 C CA . VAL A 1 98 ? -8.143 -5.910 1.416 1.00 83.75 98 VAL A CA 1
ATOM 739 C C . VAL A 1 98 ? -9.308 -5.087 1.957 1.00 83.75 98 VAL A C 1
ATOM 741 O O . VAL A 1 98 ? -9.145 -3.870 2.105 1.00 83.75 98 VAL A O 1
ATOM 744 N N . GLU A 1 99 ? -10.456 -5.700 2.277 1.00 78.00 99 GLU A N 1
ATOM 745 C CA . GLU A 1 99 ? -11.642 -4.982 2.740 1.00 78.00 99 GLU A CA 1
ATOM 746 C C . GLU A 1 99 ? -11.299 -4.071 3.927 1.00 78.00 99 GLU A C 1
ATOM 748 O O . GLU A 1 99 ? -10.715 -4.456 4.937 1.00 78.00 99 GLU A O 1
ATOM 753 N N . GLY A 1 100 ? -11.656 -2.797 3.787 1.00 66.94 100 GLY A N 1
ATOM 754 C CA . GLY A 1 100 ? -11.437 -1.803 4.830 1.00 66.94 100 GLY A CA 1
ATOM 755 C C . GLY A 1 100 ? -10.030 -1.205 4.888 1.00 66.94 100 GLY A C 1
ATOM 756 O O . GLY A 1 100 ? -9.791 -0.297 5.691 1.00 66.94 100 GLY A O 1
ATOM 757 N N . THR A 1 101 ? -9.134 -1.624 3.998 1.00 75.12 101 THR A N 1
ATOM 758 C CA . THR A 1 101 ? -7.847 -0.967 3.752 1.00 75.12 101 THR A CA 1
ATOM 759 C C . THR A 1 101 ? -7.960 0.052 2.606 1.00 75.12 101 THR A C 1
ATOM 761 O O . THR A 1 101 ? -8.878 -0.039 1.790 1.00 75.12 101 THR A O 1
ATOM 764 N N . PRO A 1 102 ? -7.029 1.019 2.487 1.00 76.12 102 PRO A N 1
ATOM 765 C CA . PRO A 1 102 ? -6.963 1.896 1.313 1.00 76.12 102 PRO A CA 1
ATOM 766 C C . PRO A 1 102 ? -6.780 1.143 -0.014 1.00 76.12 102 PRO A C 1
ATOM 768 O O . PRO A 1 102 ? -7.144 1.668 -1.059 1.00 76.12 102 PRO A O 1
ATOM 771 N N . LEU A 1 103 ? -6.228 -0.077 0.027 1.00 83.94 103 LEU A N 1
ATOM 772 C CA . LEU A 1 103 ? -5.985 -0.907 -1.152 1.00 83.94 103 LEU A CA 1
ATOM 773 C C . LEU A 1 103 ? -7.299 -1.365 -1.809 1.00 83.94 103 LEU A C 1
ATOM 775 O O . LEU A 1 103 ? -7.347 -1.448 -3.029 1.00 83.94 103 LEU A O 1
ATOM 779 N N . TYR A 1 104 ? -8.373 -1.548 -1.029 1.00 84.75 104 TYR A N 1
ATOM 780 C CA . TYR A 1 104 ? -9.709 -1.886 -1.543 1.00 84.75 104 TYR A CA 1
ATOM 781 C C . TYR A 1 104 ? -10.262 -0.834 -2.508 1.00 84.75 104 TYR A C 1
ATOM 783 O O . TYR A 1 104 ? -10.896 -1.165 -3.502 1.00 84.75 104 TYR A O 1
ATOM 791 N N . ASP A 1 105 ? -10.035 0.447 -2.211 1.00 83.56 105 ASP A N 1
ATOM 792 C CA . ASP A 1 105 ? -10.559 1.535 -3.038 1.00 83.56 105 ASP A CA 1
ATOM 793 C C . ASP A 1 105 ? -9.728 1.727 -4.318 1.00 83.56 105 ASP A C 1
ATOM 795 O O . ASP A 1 105 ? -10.267 2.157 -5.338 1.00 83.56 105 ASP A O 1
ATOM 799 N N . LEU A 1 106 ? -8.429 1.410 -4.253 1.00 86.38 106 LEU A N 1
ATOM 800 C CA . LEU A 1 106 ? -7.466 1.582 -5.346 1.00 86.38 106 LEU A CA 1
ATOM 801 C C . LEU A 1 106 ? -7.478 0.414 -6.336 1.00 86.38 106 LEU A C 1
ATOM 803 O O . LEU A 1 106 ? -7.320 0.630 -7.530 1.00 86.38 106 LEU A O 1
ATOM 807 N N . VAL A 1 107 ? -7.680 -0.809 -5.847 1.00 89.81 107 VAL A N 1
ATOM 808 C CA . VAL A 1 107 ? -7.730 -2.030 -6.657 1.00 89.81 107 VAL A CA 1
ATOM 809 C C . VAL A 1 107 ? -9.141 -2.598 -6.555 1.00 89.81 107 VAL A C 1
ATOM 811 O O . VAL A 1 107 ? -9.418 -3.491 -5.753 1.00 89.81 107 VAL A O 1
ATOM 814 N N . ASN A 1 108 ? -10.060 -2.012 -7.325 1.00 87.31 108 ASN A N 1
ATOM 815 C CA . ASN A 1 108 ? -11.494 -2.295 -7.214 1.00 87.31 108 ASN A CA 1
ATOM 816 C C . ASN A 1 108 ? -12.089 -3.003 -8.442 1.00 87.31 108 ASN A C 1
ATOM 818 O O . ASN A 1 108 ? -13.226 -3.474 -8.366 1.00 87.31 108 ASN A O 1
ATOM 822 N N . THR A 1 109 ? -11.325 -3.143 -9.530 1.00 88.81 109 THR A N 1
ATOM 823 C CA . THR A 1 109 ? -11.698 -3.936 -10.708 1.00 88.81 109 THR A CA 1
ATOM 824 C C . THR A 1 109 ? -10.764 -5.129 -10.926 1.00 88.81 109 THR A C 1
ATOM 826 O O . THR A 1 109 ? -9.625 -5.142 -10.460 1.00 88.81 109 THR A O 1
ATOM 829 N N . GLU A 1 110 ? -11.220 -6.120 -11.698 1.00 87.50 110 GLU A N 1
ATOM 830 C CA . GLU A 1 110 ? -10.374 -7.245 -12.131 1.00 87.50 110 GLU A CA 1
ATOM 831 C C . GLU A 1 110 ? -9.162 -6.784 -12.956 1.00 87.50 110 GLU A C 1
ATOM 833 O O . GLU A 1 110 ? -8.097 -7.397 -12.890 1.00 87.50 110 GLU A O 1
ATOM 838 N N . ALA A 1 111 ? -9.299 -5.689 -13.713 1.00 87.44 111 ALA A N 1
ATOM 839 C CA . ALA A 1 111 ? -8.198 -5.111 -14.480 1.00 87.44 111 ALA A CA 1
ATOM 840 C C . ALA A 1 111 ? -7.121 -4.519 -13.555 1.00 87.44 111 ALA A C 1
ATOM 842 O O . ALA A 1 111 ? -5.933 -4.781 -13.751 1.00 87.44 111 ALA A O 1
ATOM 843 N N . ASP A 1 112 ? -7.530 -3.793 -12.511 1.00 88.06 112 ASP A N 1
ATOM 844 C CA . ASP A 1 112 ? -6.608 -3.263 -11.499 1.00 88.06 112 ASP A CA 1
ATOM 845 C C . ASP A 1 112 ? -5.914 -4.399 -10.744 1.00 88.06 112 ASP A C 1
ATOM 847 O O . ASP A 1 112 ? -4.720 -4.332 -10.453 1.00 88.06 112 ASP A O 1
ATOM 851 N N . PHE A 1 113 ? -6.654 -5.469 -10.447 1.00 92.50 113 PHE A N 1
ATOM 852 C CA . PHE A 1 113 ? -6.110 -6.653 -9.795 1.00 92.50 113 PHE A CA 1
ATOM 853 C C . PHE A 1 113 ? -5.088 -7.380 -10.674 1.00 92.50 113 PHE A C 1
ATOM 855 O O . PHE A 1 113 ? -4.032 -7.775 -10.183 1.00 92.50 113 PHE A O 1
ATOM 862 N N . ALA A 1 114 ? -5.341 -7.498 -11.979 1.00 90.69 114 ALA A N 1
ATOM 863 C CA . ALA A 1 114 ? -4.379 -8.070 -12.916 1.00 90.69 114 ALA A CA 1
ATOM 864 C C . ALA A 1 114 ? -3.072 -7.258 -12.963 1.00 90.69 114 ALA A C 1
ATOM 866 O O . ALA A 1 114 ? -1.990 -7.844 -12.940 1.00 90.69 114 ALA A O 1
ATOM 867 N N . LEU A 1 115 ? -3.163 -5.923 -12.963 1.00 85.88 115 LEU A N 1
ATOM 868 C CA . LEU A 1 115 ? -2.000 -5.034 -12.850 1.00 85.88 115 LEU A CA 1
ATOM 869 C C . LEU A 1 115 ? -1.282 -5.219 -11.507 1.00 85.88 115 LEU A C 1
ATOM 871 O O . LEU A 1 115 ? -0.058 -5.329 -11.457 1.00 85.88 115 LEU A O 1
ATOM 875 N N . PHE A 1 116 ? -2.031 -5.314 -10.410 1.00 92.00 116 PHE A N 1
ATOM 876 C CA . PHE A 1 116 ? -1.460 -5.543 -9.086 1.00 92.00 116 PHE A CA 1
ATOM 877 C C . PHE A 1 116 ? -0.696 -6.875 -9.013 1.00 92.00 116 PHE A C 1
ATOM 879 O O . PHE A 1 116 ? 0.417 -6.916 -8.483 1.00 92.00 116 PHE A O 1
ATOM 886 N N . ARG A 1 117 ? -1.241 -7.946 -9.604 1.00 93.88 117 ARG A N 1
ATOM 887 C CA . ARG A 1 117 ? -0.577 -9.252 -9.713 1.00 93.88 117 ARG A CA 1
ATOM 888 C C . ARG A 1 117 ? 0.678 -9.179 -10.579 1.00 93.88 117 ARG A C 1
ATOM 890 O O . ARG A 1 117 ? 1.722 -9.661 -10.158 1.00 93.88 117 ARG A O 1
ATOM 897 N N . GLN A 1 118 ? 0.624 -8.498 -11.723 1.00 87.94 118 GLN A N 1
ATOM 898 C CA . GLN A 1 118 ? 1.808 -8.271 -12.558 1.00 87.94 118 GLN A CA 1
ATOM 899 C C . GLN A 1 118 ? 2.916 -7.551 -11.775 1.00 87.94 118 GLN A C 1
ATOM 901 O O . GLN A 1 118 ? 4.085 -7.927 -11.837 1.00 87.94 118 GLN A O 1
ATOM 906 N N . ALA A 1 119 ? 2.560 -6.538 -10.981 1.00 86.44 119 ALA A N 1
ATOM 907 C CA . ALA A 1 119 ? 3.518 -5.870 -10.110 1.00 86.44 119 ALA A CA 1
ATOM 908 C C . ALA A 1 119 ? 4.084 -6.801 -9.023 1.00 86.44 119 ALA A C 1
ATOM 910 O O . ALA A 1 119 ? 5.241 -6.646 -8.635 1.00 86.44 119 ALA A O 1
ATOM 911 N N . HIS A 1 120 ? 3.293 -7.749 -8.514 1.00 91.19 120 HIS A N 1
ATOM 912 C CA . HIS A 1 120 ? 3.756 -8.769 -7.572 1.00 91.19 120 HIS A CA 1
ATOM 913 C C . HIS A 1 120 ? 4.764 -9.728 -8.225 1.00 91.19 120 HIS A C 1
ATOM 915 O O . HIS A 1 120 ? 5.860 -9.896 -7.699 1.00 91.19 120 HIS A O 1
ATOM 921 N N . GLU A 1 121 ? 4.448 -10.271 -9.402 1.00 89.88 121 GLU A N 1
ATOM 922 C CA . GLU A 1 121 ? 5.339 -11.144 -10.185 1.00 89.88 121 GLU A CA 1
ATOM 923 C C . GLU A 1 121 ? 6.688 -10.460 -10.465 1.00 89.88 121 GLU A C 1
ATOM 925 O O . GLU A 1 121 ? 7.751 -11.009 -10.179 1.00 89.88 121 GLU A O 1
ATOM 930 N N . LEU A 1 122 ? 6.659 -9.200 -10.909 1.00 83.62 122 LEU A N 1
ATOM 931 C CA . LEU A 1 122 ? 7.870 -8.411 -11.143 1.00 83.62 122 LEU A CA 1
ATOM 932 C C . LEU A 1 122 ? 8.715 -8.224 -9.873 1.00 83.62 122 LEU A C 1
ATOM 934 O O . LEU A 1 122 ? 9.940 -8.161 -9.959 1.00 83.62 122 LEU A O 1
ATOM 938 N N . LYS A 1 123 ? 8.106 -8.138 -8.684 1.00 83.69 123 LYS A N 1
ATOM 939 C CA . LYS A 1 123 ? 8.865 -8.068 -7.422 1.00 83.69 123 LYS A CA 1
ATOM 940 C C . LYS A 1 123 ? 9.539 -9.389 -7.081 1.00 83.69 123 LYS A C 1
ATOM 942 O O . LYS A 1 123 ? 10.682 -9.350 -6.633 1.00 83.69 123 LYS A O 1
ATOM 947 N N . GLU A 1 124 ? 8.865 -10.514 -7.300 1.00 86.69 124 GLU A N 1
ATOM 948 C CA . GLU A 1 124 ? 9.443 -11.851 -7.097 1.00 86.69 124 GLU A CA 1
ATOM 949 C C . GLU A 1 124 ? 10.628 -12.094 -8.049 1.00 86.69 124 GLU A C 1
ATOM 951 O O . GLU A 1 124 ? 11.634 -12.683 -7.661 1.00 86.69 124 GLU A O 1
ATOM 956 N N . GLU A 1 125 ? 10.579 -11.530 -9.259 1.00 82.25 125 GLU A N 1
ATOM 957 C CA . GLU A 1 125 ? 11.692 -11.530 -10.221 1.00 82.25 125 GLU A CA 1
ATOM 958 C C . GLU A 1 125 ? 12.806 -10.509 -9.900 1.00 82.25 125 GLU A C 1
ATOM 960 O O . GLU A 1 125 ? 13.798 -10.416 -10.623 1.00 82.25 125 GLU A O 1
ATOM 965 N N . GLY A 1 126 ? 12.665 -9.706 -8.840 1.00 80.38 126 GLY A N 1
ATOM 966 C CA . GLY A 1 126 ? 13.624 -8.659 -8.468 1.00 80.38 126 GLY A CA 1
ATOM 967 C C . GLY A 1 126 ? 13.533 -7.368 -9.297 1.00 80.38 126 GLY A C 1
ATOM 968 O O . GLY A 1 126 ? 14.320 -6.440 -9.091 1.00 80.38 126 GLY A O 1
ATOM 969 N N . LYS A 1 127 ? 12.544 -7.240 -10.188 1.00 76.38 127 LYS A N 1
ATOM 970 C CA . LYS A 1 127 ? 12.277 -6.064 -11.037 1.00 76.38 127 LYS A CA 1
ATOM 971 C C . LYS A 1 127 ? 11.472 -4.995 -10.291 1.00 76.38 127 LYS A C 1
ATOM 973 O O . LYS A 1 127 ? 10.416 -4.528 -10.721 1.00 76.38 127 LYS A O 1
ATOM 978 N N . PHE A 1 128 ? 11.999 -4.551 -9.149 1.00 80.19 128 PHE A N 1
ATOM 979 C CA . PHE A 1 128 ? 11.309 -3.633 -8.231 1.00 80.19 128 PHE A CA 1
ATOM 980 C C . PHE A 1 128 ? 10.890 -2.296 -8.856 1.00 80.19 128 PHE A C 1
ATOM 982 O O . PHE A 1 128 ? 9.934 -1.681 -8.387 1.00 80.19 128 PHE A O 1
ATOM 989 N N . ILE A 1 129 ? 11.608 -1.813 -9.875 1.00 72.56 129 ILE A N 1
ATOM 990 C CA . ILE A 1 129 ? 11.301 -0.527 -10.514 1.00 72.56 129 ILE A CA 1
ATOM 991 C C . ILE A 1 129 ? 10.075 -0.651 -11.424 1.00 72.56 129 ILE A C 1
ATOM 993 O O . ILE A 1 129 ? 9.192 0.197 -11.355 1.00 72.56 129 ILE A O 1
ATOM 997 N N . GLU A 1 130 ? 9.991 -1.713 -12.223 1.00 71.19 130 GLU A N 1
ATOM 998 C CA . GLU A 1 130 ? 8.844 -1.975 -13.103 1.00 71.19 130 GLU A CA 1
ATOM 999 C C . GLU A 1 130 ? 7.583 -2.231 -12.283 1.00 71.19 130 GLU A C 1
ATOM 1001 O O . GLU A 1 130 ? 6.555 -1.596 -12.505 1.00 71.19 130 GLU A O 1
ATOM 1006 N N . ALA A 1 131 ? 7.703 -3.056 -11.239 1.00 79.00 131 ALA A N 1
ATOM 1007 C CA . ALA A 1 131 ? 6.627 -3.259 -10.280 1.00 79.00 131 ALA A CA 1
ATOM 1008 C C . ALA A 1 131 ? 6.152 -1.942 -9.658 1.00 79.00 131 ALA 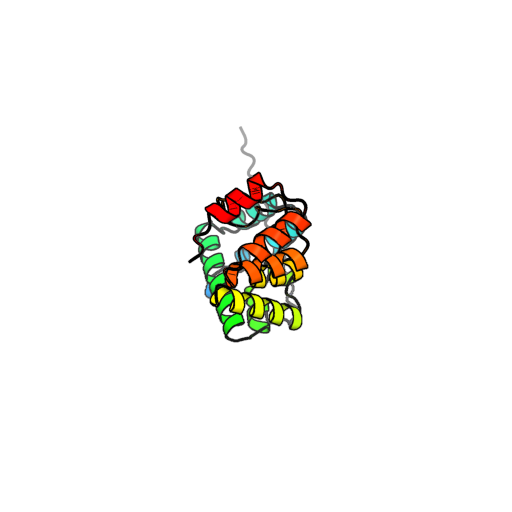A C 1
ATOM 1010 O O . ALA A 1 131 ? 4.959 -1.733 -9.451 1.00 79.00 131 ALA A O 1
ATOM 1011 N N . LYS A 1 132 ? 7.085 -1.037 -9.339 1.00 79.56 132 LYS A N 1
ATOM 1012 C CA . LYS A 1 132 ? 6.745 0.260 -8.763 1.00 79.56 132 LYS A CA 1
ATOM 1013 C C . LYS A 1 132 ? 5.967 1.136 -9.744 1.00 79.56 132 LYS A C 1
ATOM 1015 O O . LYS A 1 132 ? 5.023 1.771 -9.300 1.00 79.56 132 LYS A O 1
ATOM 1020 N N . LEU A 1 133 ? 6.332 1.169 -11.026 1.00 77.75 133 LEU A N 1
ATOM 1021 C CA . LEU A 1 133 ? 5.603 1.954 -12.030 1.00 77.75 133 LEU A CA 1
ATOM 1022 C C . LEU A 1 133 ? 4.138 1.513 -12.116 1.00 77.75 133 LEU A C 1
ATOM 1024 O O . LEU A 1 133 ? 3.247 2.349 -12.030 1.00 77.75 133 LEU A O 1
ATOM 1028 N N . ILE A 1 134 ? 3.896 0.202 -12.155 1.00 80.56 134 ILE A N 1
ATOM 1029 C CA . ILE A 1 134 ? 2.535 -0.347 -12.179 1.00 80.56 134 ILE A CA 1
ATOM 1030 C C . ILE A 1 134 ? 1.760 0.026 -10.907 1.00 80.56 134 ILE A C 1
ATOM 1032 O O . ILE A 1 134 ? 0.601 0.427 -10.966 1.00 80.56 134 ILE A O 1
ATOM 1036 N N . LEU A 1 135 ? 2.395 -0.065 -9.735 1.00 84.44 135 LEU A N 1
ATOM 1037 C CA . LEU A 1 135 ? 1.758 0.331 -8.475 1.00 84.44 135 LEU A CA 1
ATOM 1038 C C . LEU A 1 135 ? 1.502 1.844 -8.401 1.00 84.44 135 LEU A C 1
ATOM 1040 O O . LEU A 1 135 ? 0.496 2.267 -7.834 1.00 84.44 135 LEU A O 1
ATOM 1044 N N . ASP A 1 136 ? 2.391 2.661 -8.965 1.00 81.88 136 ASP A N 1
ATOM 1045 C CA . ASP A 1 136 ? 2.227 4.111 -9.032 1.00 81.88 136 ASP A CA 1
ATOM 1046 C C . ASP A 1 136 ? 1.038 4.486 -9.941 1.00 81.88 136 ASP A C 1
ATOM 1048 O O . ASP A 1 136 ? 0.284 5.394 -9.574 1.00 81.88 136 ASP A O 1
ATOM 1052 N N . ASP A 1 137 ? 0.831 3.763 -11.049 1.00 77.69 137 ASP A N 1
ATOM 1053 C CA . ASP A 1 137 ? -0.321 3.908 -11.958 1.00 77.69 137 ASP A CA 1
ATOM 1054 C C . ASP A 1 137 ? -1.642 3.492 -11.293 1.00 77.69 137 ASP A C 1
ATOM 1056 O O . ASP A 1 137 ? -2.663 4.156 -11.470 1.00 77.69 137 ASP A O 1
ATOM 1060 N N . LEU A 1 138 ? -1.610 2.466 -10.434 1.00 81.44 138 LEU A N 1
ATOM 1061 C CA . LEU A 1 138 ? -2.733 2.076 -9.565 1.00 81.44 138 LEU A CA 1
ATOM 1062 C C . LEU A 1 138 ? -2.996 3.073 -8.421 1.00 81.44 138 LEU A C 1
ATOM 1064 O O . LEU A 1 138 ? -3.878 2.865 -7.589 1.00 81.44 138 LEU A O 1
ATOM 1068 N N . GLY A 1 139 ? -2.213 4.151 -8.316 1.00 81.50 139 GLY A N 1
ATOM 1069 C CA . GLY A 1 139 ? -2.361 5.146 -7.257 1.00 81.50 139 GLY A CA 1
ATOM 1070 C C . GLY A 1 139 ? -1.888 4.665 -5.881 1.00 81.50 139 GLY A C 1
ATOM 1071 O O . GLY A 1 139 ? -2.161 5.326 -4.877 1.00 81.50 139 GLY A O 1
ATOM 1072 N N . LEU A 1 140 ? -1.123 3.569 -5.806 1.00 79.44 140 LEU A N 1
ATOM 1073 C CA . LEU A 1 140 ? -0.540 3.026 -4.568 1.00 79.44 140 LEU A CA 1
ATOM 1074 C C . LEU A 1 140 ? 0.736 3.756 -4.126 1.00 79.44 140 LEU A C 1
ATOM 1076 O O . LEU A 1 140 ? 1.561 3.231 -3.374 1.00 79.44 140 LEU A O 1
ATOM 1080 N N . GLN A 1 141 ? 0.881 5.006 -4.557 1.00 68.62 141 GLN A N 1
ATOM 1081 C CA . GLN A 1 141 ? 2.016 5.851 -4.234 1.00 68.62 141 GLN A CA 1
ATOM 1082 C C . GLN A 1 141 ? 2.110 6.067 -2.720 1.00 68.62 141 GLN A C 1
ATOM 1084 O O . GLN A 1 141 ? 1.141 6.427 -2.043 1.00 68.62 141 GLN A O 1
ATOM 1089 N N . ALA A 1 142 ? 3.321 5.943 -2.175 1.00 54.00 142 ALA A N 1
ATOM 1090 C CA . ALA A 1 142 ? 3.605 6.477 -0.852 1.00 54.00 142 ALA A CA 1
ATOM 1091 C C . ALA A 1 142 ? 3.372 7.995 -0.899 1.00 54.00 142 ALA A C 1
ATOM 1093 O O . ALA A 1 142 ? 4.114 8.705 -1.582 1.00 54.00 142 ALA A O 1
ATOM 1094 N N . LYS A 1 143 ? 2.334 8.485 -0.201 1.00 46.84 143 LYS A N 1
ATOM 1095 C CA . LYS A 1 143 ? 1.981 9.913 -0.169 1.00 46.84 143 LYS A CA 1
ATOM 1096 C C . LYS A 1 143 ? 3.245 10.776 -0.024 1.00 46.84 143 LYS A C 1
ATOM 1098 O O . LYS A 1 143 ? 4.014 10.554 0.924 1.00 46.84 143 LYS A O 1
ATOM 1103 N N . PRO A 1 144 ? 3.465 11.767 -0.907 1.00 35.47 144 PRO A N 1
ATOM 1104 C CA . PRO A 1 144 ? 4.601 12.669 -0.798 1.00 35.47 144 PRO A CA 1
ATOM 1105 C C . PRO A 1 144 ? 4.452 13.476 0.497 1.00 35.47 144 PRO A C 1
ATOM 1107 O O . PRO A 1 144 ? 3.614 14.363 0.600 1.00 35.47 144 PRO A O 1
ATOM 1110 N N . GLY A 1 145 ? 5.214 13.099 1.526 1.00 38.97 145 GLY A N 1
ATOM 1111 C CA . GLY A 1 145 ? 5.173 13.728 2.852 1.00 38.97 145 GLY A CA 1
ATOM 1112 C C . GLY A 1 145 ? 5.178 12.755 4.032 1.00 38.97 145 GLY A C 1
ATOM 1113 O O . GLY A 1 145 ? 5.557 13.150 5.127 1.00 38.97 145 GLY A O 1
ATOM 1114 N N . MET A 1 146 ? 4.858 11.474 3.825 1.00 38.78 146 MET A N 1
ATOM 1115 C CA . MET A 1 146 ? 4.812 10.462 4.894 1.00 38.78 146 MET A CA 1
ATOM 1116 C C . MET A 1 146 ? 6.063 9.560 4.883 1.00 38.78 146 MET A C 1
ATOM 1118 O O . MET A 1 146 ? 5.974 8.338 4.900 1.00 38.78 146 MET A O 1
ATOM 1122 N N . ARG A 1 147 ? 7.264 10.146 4.799 1.00 43.31 147 ARG A N 1
ATOM 1123 C CA . ARG A 1 147 ? 8.532 9.398 4.903 1.00 43.31 147 ARG A CA 1
ATOM 1124 C C . ARG A 1 147 ? 9.054 9.428 6.340 1.00 43.31 147 ARG A C 1
ATOM 1126 O O . ARG A 1 147 ? 10.018 10.121 6.645 1.00 43.31 147 ARG A O 1
ATOM 1133 N N . HIS A 1 148 ? 8.429 8.645 7.213 1.00 40.31 148 HIS A N 1
ATOM 1134 C CA . HIS A 1 148 ? 9.077 8.169 8.434 1.00 40.31 148 HIS A CA 1
ATOM 1135 C C . HIS A 1 148 ? 9.604 6.759 8.166 1.00 40.31 148 HIS A C 1
ATOM 1137 O O . HIS A 1 148 ? 8.819 5.832 8.013 1.00 40.31 148 HIS A O 1
ATOM 1143 N N . GLY A 1 149 ? 10.927 6.605 8.081 1.00 35.44 149 GLY A N 1
ATOM 1144 C CA . GLY A 1 149 ? 11.569 5.288 8.056 1.00 35.44 149 GLY A CA 1
ATOM 1145 C C . GLY A 1 149 ? 12.621 5.128 6.963 1.00 35.44 149 GLY A C 1
ATOM 1146 O O . GLY A 1 149 ? 12.307 4.976 5.790 1.00 35.44 149 GLY A O 1
ATOM 1147 N N . HIS A 1 150 ? 13.881 5.188 7.389 1.00 38.31 150 HIS A N 1
ATOM 1148 C CA . HIS A 1 150 ? 15.092 4.629 6.784 1.00 38.31 150 HIS A CA 1
ATOM 1149 C C . HIS A 1 150 ? 14.918 3.785 5.502 1.00 38.31 150 HIS A C 1
ATOM 1151 O O . HIS A 1 150 ? 14.762 2.572 5.550 1.00 38.31 150 HIS A O 1
ATOM 1157 N N . GLY A 1 151 ? 15.055 4.431 4.343 1.00 36.59 151 GLY A N 1
ATOM 1158 C CA . GLY A 1 151 ? 15.149 3.782 3.033 1.00 36.59 151 GLY A CA 1
ATOM 1159 C C . GLY A 1 151 ? 16.092 4.570 2.134 1.00 36.59 151 GLY A C 1
ATOM 1160 O O . GLY A 1 151 ? 15.673 5.230 1.187 1.00 36.59 151 GLY A O 1
ATOM 1161 N N . HIS A 1 152 ? 17.374 4.577 2.491 1.00 41.88 152 HIS A N 1
ATOM 1162 C CA . HIS A 1 152 ? 18.416 5.406 1.883 1.00 41.88 152 HIS A CA 1
ATOM 1163 C C . HIS A 1 152 ? 18.949 4.878 0.539 1.00 41.88 152 HIS A C 1
ATOM 1165 O O . HIS A 1 152 ? 20.085 5.173 0.178 1.00 41.88 152 HIS A O 1
ATOM 1171 N N . LEU A 1 153 ? 18.176 4.097 -0.218 1.00 39.97 153 LEU A N 1
ATOM 1172 C CA . LEU A 1 153 ? 18.696 3.386 -1.385 1.00 39.97 153 LEU A CA 1
ATOM 1173 C C . LEU A 1 153 ? 17.727 3.506 -2.580 1.00 39.97 153 LEU A C 1
ATOM 1175 O O . LEU A 1 153 ? 16.609 3.012 -2.560 1.00 39.97 153 LEU A O 1
ATOM 1179 N N . TYR A 1 154 ? 18.196 4.214 -3.615 1.00 47.72 154 TYR A N 1
ATOM 1180 C CA . TYR A 1 154 ? 17.745 4.182 -5.022 1.00 47.72 154 TYR A CA 1
ATOM 1181 C C . TYR A 1 154 ? 16.489 4.939 -5.497 1.00 47.72 154 TYR A C 1
ATOM 1183 O O . TYR A 1 154 ? 16.131 4.823 -6.662 1.00 47.72 154 TYR A O 1
ATOM 1191 N N . GLY A 1 155 ? 15.878 5.818 -4.697 1.00 41.34 155 GLY A N 1
ATOM 1192 C CA . GLY A 1 155 ? 14.712 6.607 -5.150 1.00 41.34 155 GLY A CA 1
ATOM 1193 C C . GLY A 1 155 ? 14.954 8.067 -5.569 1.00 41.34 155 GLY A C 1
ATOM 1194 O O . GLY A 1 155 ? 13.987 8.754 -5.875 1.00 41.34 155 GLY A O 1
ATOM 1195 N N . GLY A 1 156 ? 16.185 8.589 -5.508 1.00 42.84 156 GLY A N 1
ATOM 1196 C CA . GLY A 1 156 ? 16.407 10.049 -5.515 1.00 42.84 156 GLY A CA 1
ATOM 1197 C C . GLY A 1 156 ? 17.619 10.565 -6.286 1.00 42.84 156 GLY A C 1
ATOM 1198 O O . GLY A 1 156 ? 18.019 11.704 -6.067 1.00 42.84 156 GLY A O 1
ATOM 1199 N N . ALA A 1 157 ? 18.240 9.763 -7.154 1.00 51.31 157 ALA A N 1
ATOM 1200 C CA . ALA A 1 157 ? 19.455 10.213 -7.836 1.00 51.31 157 ALA A CA 1
ATOM 1201 C C . ALA A 1 157 ? 19.185 11.344 -8.851 1.00 51.31 157 ALA A C 1
ATOM 1203 O O . ALA A 1 157 ? 20.017 12.243 -8.975 1.00 51.31 157 ALA A O 1
ATOM 1204 N N . PHE A 1 158 ? 18.018 11.355 -9.510 1.00 56.78 158 PHE A N 1
ATOM 1205 C CA . PHE A 1 158 ? 17.730 12.274 -10.618 1.00 56.78 158 PHE A CA 1
ATOM 1206 C C . PHE A 1 158 ? 16.240 12.676 -10.663 1.00 56.78 158 PHE A C 1
ATOM 1208 O O . PHE A 1 158 ? 15.458 12.045 -11.371 1.00 56.78 158 PHE A O 1
ATOM 1215 N N . PRO A 1 159 ? 15.811 13.716 -9.920 1.00 55.06 159 PRO A N 1
ATOM 1216 C CA . PRO A 1 159 ? 14.412 14.166 -9.888 1.00 55.06 159 PRO A CA 1
ATOM 1217 C C . PRO A 1 159 ? 13.905 14.813 -11.197 1.00 55.06 159 PRO A C 1
ATOM 1219 O O . PRO A 1 159 ? 12.803 15.345 -11.203 1.00 55.06 159 PRO A O 1
ATOM 1222 N N . GLY A 1 160 ? 14.684 14.778 -12.287 1.00 60.44 160 GLY A N 1
ATOM 1223 C CA . GLY A 1 160 ? 14.367 15.429 -13.566 1.00 60.44 160 GLY A CA 1
ATOM 1224 C C . GLY A 1 160 ? 14.287 14.505 -14.784 1.00 60.44 1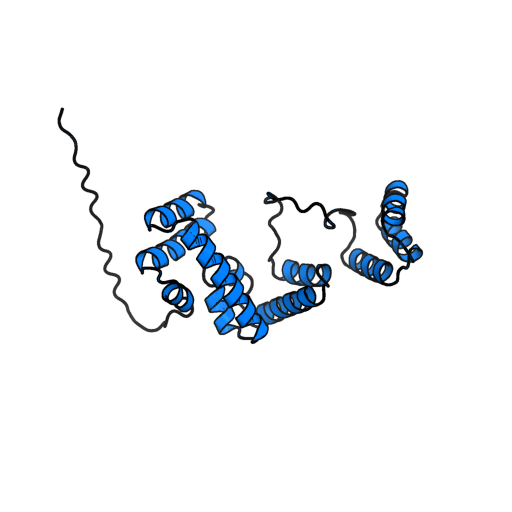60 GLY A C 1
ATOM 1225 O O . GLY A 1 160 ? 14.102 15.009 -15.882 1.00 60.44 160 GLY A O 1
ATOM 1226 N N . LEU A 1 161 ? 14.431 13.184 -14.621 1.00 70.88 161 LEU A N 1
ATOM 1227 C CA . LEU A 1 161 ? 14.300 12.249 -15.746 1.00 70.88 161 LEU A CA 1
ATOM 1228 C C . LEU A 1 161 ? 12.823 12.036 -16.103 1.00 70.88 161 LEU A C 1
ATOM 1230 O O . LEU A 1 161 ? 12.003 11.798 -15.202 1.00 70.88 161 LEU A O 1
ATOM 1234 N N . THR A 1 162 ? 12.501 12.040 -17.399 1.00 77.94 162 THR A N 1
ATOM 1235 C CA . THR A 1 162 ? 11.208 11.533 -17.889 1.00 77.94 162 THR A CA 1
ATOM 1236 C C . THR A 1 162 ? 11.090 10.028 -17.631 1.00 77.94 162 THR A C 1
ATOM 1238 O O . THR A 1 162 ? 12.057 9.374 -17.227 1.00 77.94 162 THR A O 1
ATOM 1241 N N . ASN A 1 163 ? 9.900 9.457 -17.811 1.00 67.88 163 ASN A N 1
ATOM 1242 C CA . ASN A 1 163 ? 9.713 8.018 -17.615 1.00 67.88 163 ASN A CA 1
ATOM 1243 C C . ASN A 1 163 ? 10.509 7.215 -18.653 1.00 67.88 163 ASN A C 1
ATOM 1245 O O . ASN A 1 163 ? 11.234 6.295 -18.286 1.00 67.88 163 ASN A O 1
ATOM 1249 N N . GLU A 1 164 ? 10.523 7.682 -19.898 1.00 72.69 164 GLU A N 1
ATOM 1250 C CA . GLU A 1 164 ? 11.293 7.106 -21.002 1.00 72.69 164 GLU A CA 1
ATOM 1251 C C . GLU A 1 164 ? 12.798 7.154 -20.712 1.00 72.69 164 GLU A C 1
ATOM 1253 O O . GLU A 1 164 ? 13.507 6.169 -20.905 1.00 72.69 164 GLU A O 1
ATOM 1258 N N . GLN A 1 165 ? 13.297 8.269 -20.168 1.00 74.69 165 GLN A N 1
ATOM 1259 C CA . GLN A 1 165 ? 14.704 8.396 -19.785 1.00 74.69 165 GLN A CA 1
ATOM 1260 C C . GLN A 1 165 ? 15.067 7.493 -18.599 1.00 74.69 165 GLN A C 1
ATOM 1262 O O . GLN A 1 165 ? 16.186 6.995 -18.526 1.00 74.69 165 GLN A O 1
ATOM 1267 N N . LYS A 1 166 ? 14.146 7.242 -17.661 1.00 75.38 166 LYS A N 1
ATOM 1268 C CA . LYS A 1 166 ? 14.380 6.285 -16.564 1.00 75.38 166 LYS A CA 1
ATOM 1269 C C . LYS A 1 166 ? 14.440 4.848 -17.068 1.00 75.38 166 LYS A C 1
ATOM 1271 O O . LYS A 1 166 ? 15.244 4.079 -16.542 1.00 75.38 166 LYS A O 1
ATOM 1276 N N . ASP A 1 167 ? 13.605 4.493 -18.039 1.00 72.19 167 ASP A N 1
ATOM 1277 C CA . ASP A 1 167 ? 13.588 3.157 -18.636 1.00 72.19 167 ASP A CA 1
ATOM 1278 C C . ASP A 1 167 ? 14.832 2.926 -19.498 1.00 72.19 167 ASP A C 1
ATOM 1280 O O . ASP A 1 167 ? 15.518 1.920 -19.326 1.00 72.19 167 ASP A O 1
ATOM 1284 N N . ALA A 1 168 ? 15.222 3.908 -20.314 1.00 77.94 168 ALA A N 1
ATOM 1285 C CA . ALA A 1 168 ? 16.474 3.862 -21.065 1.00 77.94 168 ALA A CA 1
ATOM 1286 C C . ALA A 1 168 ? 17.696 3.780 -20.130 1.00 77.94 168 ALA A C 1
ATOM 1288 O O . ALA A 1 168 ? 18.613 2.993 -20.362 1.00 77.94 168 ALA A O 1
ATOM 1289 N N . LEU A 1 169 ? 17.697 4.539 -19.024 1.00 79.88 169 LEU A N 1
ATOM 1290 C CA . LEU A 1 169 ? 18.787 4.521 -18.043 1.00 79.88 169 LEU A CA 1
ATOM 1291 C C . LEU A 1 169 ? 18.889 3.160 -17.344 1.00 79.88 169 LEU A C 1
ATOM 1293 O O . LEU A 1 169 ? 19.974 2.768 -16.918 1.00 79.88 169 LEU A O 1
ATOM 1297 N N . ARG A 1 170 ? 17.761 2.457 -17.191 1.00 70.19 170 ARG A N 1
ATOM 1298 C CA . ARG A 1 170 ? 17.698 1.109 -16.620 1.00 70.19 170 ARG A CA 1
ATOM 1299 C C . ARG A 1 170 ? 18.276 0.084 -17.588 1.00 70.19 170 ARG A C 1
ATOM 1301 O O . ARG A 1 170 ? 19.219 -0.600 -17.206 1.00 70.19 170 ARG A O 1
ATOM 1308 N N . ALA A 1 171 ? 17.795 0.062 -18.831 1.00 76.62 171 ALA A N 1
ATOM 1309 C CA . ALA A 1 171 ? 18.290 -0.843 -19.867 1.00 76.62 171 ALA A CA 1
ATOM 1310 C C . ALA A 1 171 ? 19.806 -0.689 -20.082 1.00 76.62 171 ALA A C 1
ATOM 1312 O O . ALA A 1 171 ? 20.533 -1.674 -20.165 1.00 76.62 171 ALA A O 1
ATOM 1313 N N . ALA A 1 172 ? 20.301 0.551 -20.073 1.00 81.75 172 ALA A N 1
ATOM 1314 C CA . ALA A 1 172 ? 21.724 0.839 -20.198 1.00 81.75 172 ALA A CA 1
ATOM 1315 C C . ALA A 1 172 ? 22.546 0.338 -18.996 1.00 81.75 172 ALA A C 1
ATOM 1317 O O . ALA A 1 172 ? 23.646 -0.175 -19.166 1.00 81.75 172 ALA A O 1
ATOM 1318 N N . LYS A 1 173 ? 22.013 0.423 -17.769 1.00 76.62 173 LYS A N 1
ATOM 1319 C CA . LYS A 1 173 ? 22.681 -0.138 -16.582 1.00 76.62 173 LYS A CA 1
ATOM 1320 C C . LYS A 1 173 ? 22.715 -1.661 -16.592 1.00 76.62 173 LYS A C 1
ATOM 1322 O O . LYS A 1 173 ? 23.740 -2.232 -16.242 1.00 76.62 173 LYS A O 1
ATOM 1327 N N . GLU A 1 174 ? 21.622 -2.305 -16.985 1.00 75.25 174 GLU A N 1
ATOM 1328 C CA . GLU A 1 174 ? 21.533 -3.768 -17.082 1.00 75.25 174 GLU A CA 1
ATOM 1329 C C . GLU A 1 174 ? 22.464 -4.327 -18.161 1.00 75.25 174 GLU A C 1
ATOM 1331 O O . GLU A 1 174 ? 23.084 -5.367 -17.965 1.00 75.25 174 GLU A O 1
ATOM 1336 N N . ALA A 1 175 ? 22.622 -3.597 -19.265 1.00 78.56 175 ALA A N 1
ATOM 1337 C CA . ALA A 1 175 ? 23.562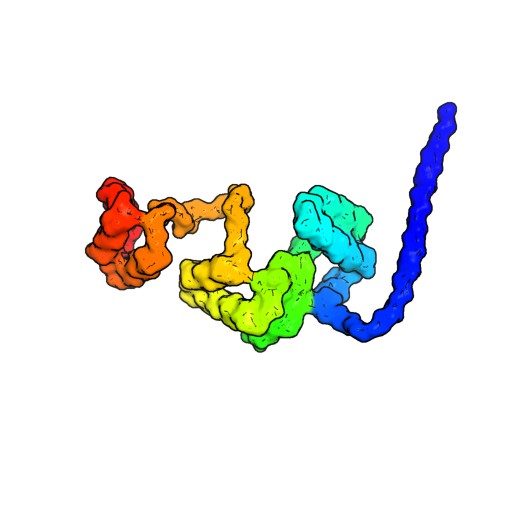 -3.927 -20.330 1.00 78.56 175 ALA A CA 1
ATOM 1338 C C . ALA A 1 175 ? 25.030 -3.600 -19.991 1.00 78.56 175 ALA A C 1
ATOM 1340 O O . ALA A 1 175 ? 25.899 -3.790 -20.839 1.00 78.56 175 ALA A O 1
ATOM 1341 N N . ASN A 1 176 ? 25.312 -3.083 -18.787 1.00 80.25 176 ASN A N 1
ATOM 1342 C CA . ASN A 1 176 ? 26.618 -2.542 -18.400 1.00 80.25 176 ASN A CA 1
ATOM 1343 C C . ASN A 1 176 ? 27.140 -1.461 -19.382 1.00 80.25 176 ASN A C 1
ATOM 1345 O O . ASN A 1 176 ? 28.342 -1.238 -19.528 1.00 80.25 176 ASN A O 1
ATOM 1349 N N . ASP A 1 177 ? 26.221 -0.764 -20.056 1.00 84.81 177 ASP A N 1
ATOM 1350 C CA . ASP A 1 177 ? 26.492 0.244 -21.075 1.00 84.81 177 ASP A CA 1
ATOM 1351 C C . ASP A 1 177 ? 26.657 1.623 -20.429 1.00 84.81 177 ASP A C 1
ATOM 1353 O O . ASP A 1 177 ? 25.738 2.441 -20.299 1.00 84.81 177 ASP A O 1
ATOM 1357 N N . LYS A 1 178 ? 27.890 1.864 -19.994 1.00 85.38 178 LYS A N 1
ATOM 1358 C CA . LYS A 1 178 ? 28.310 3.107 -19.352 1.00 85.38 178 LYS A CA 1
ATOM 1359 C C . LYS A 1 178 ? 28.103 4.340 -20.239 1.00 85.38 178 LYS A C 1
ATOM 1361 O O . LYS A 1 178 ? 27.773 5.405 -19.715 1.00 85.38 178 LYS A O 1
ATOM 1366 N N . GLU A 1 179 ? 28.301 4.202 -21.548 1.00 86.88 179 GLU A N 1
ATOM 1367 C CA . GLU A 1 179 ? 28.204 5.304 -22.510 1.00 86.88 179 GLU A CA 1
ATOM 1368 C C . GLU A 1 179 ? 26.752 5.762 -22.657 1.00 86.88 179 GLU A C 1
ATOM 1370 O O . GLU A 1 179 ? 26.453 6.954 -22.539 1.00 86.88 179 GLU A O 1
ATOM 1375 N N . THR A 1 180 ? 25.825 4.812 -22.785 1.00 86.75 180 THR A N 1
ATOM 1376 C CA . THR A 1 180 ? 24.393 5.114 -22.853 1.00 86.75 180 THR A CA 1
ATOM 1377 C C . THR A 1 180 ? 23.880 5.696 -21.532 1.00 86.75 180 THR A C 1
ATOM 1379 O O . THR A 1 180 ? 23.093 6.645 -21.531 1.00 86.75 180 THR A O 1
ATOM 1382 N N . VAL A 1 181 ? 24.372 5.215 -20.384 1.00 82.12 181 VAL A N 1
ATOM 1383 C CA . VAL A 1 181 ? 24.048 5.801 -19.070 1.00 82.12 181 VAL A CA 1
ATOM 1384 C C . VAL A 1 181 ? 24.504 7.257 -18.968 1.00 82.12 181 VAL A C 1
ATOM 1386 O O . VAL A 1 181 ? 23.755 8.101 -18.476 1.00 82.12 181 VAL A O 1
ATOM 1389 N N . GLU A 1 182 ? 25.713 7.571 -19.429 1.00 87.38 182 GLU A N 1
ATOM 1390 C CA . GLU A 1 182 ? 26.224 8.942 -19.464 1.00 87.38 182 GLU A CA 1
ATOM 1391 C C . GLU A 1 182 ? 25.384 9.838 -20.383 1.00 87.38 182 GLU A C 1
ATOM 1393 O O . GLU A 1 182 ? 24.982 10.929 -19.967 1.00 87.38 182 GLU A O 1
ATOM 1398 N N . ALA A 1 183 ? 25.059 9.363 -21.588 1.00 88.31 183 ALA A N 1
ATOM 1399 C CA . ALA A 1 183 ? 24.275 10.107 -22.571 1.00 88.31 183 ALA A CA 1
ATOM 1400 C C . ALA A 1 183 ? 22.897 10.509 -22.026 1.00 88.31 183 ALA A C 1
ATOM 1402 O O . ALA A 1 183 ? 22.523 11.682 -22.090 1.00 88.31 183 ALA A O 1
ATOM 1403 N N . ILE A 1 184 ? 22.186 9.568 -21.402 1.00 83.38 184 ILE A N 1
ATOM 1404 C CA . ILE A 1 184 ? 20.846 9.804 -20.848 1.00 83.38 184 ILE A CA 1
ATOM 1405 C C . ILE A 1 184 ? 20.888 10.813 -19.698 1.00 83.38 184 ILE A C 1
ATOM 1407 O O . ILE A 1 184 ? 20.026 11.685 -19.583 1.00 83.38 184 ILE A O 1
ATOM 1411 N N . LEU A 1 185 ? 21.899 10.723 -18.829 1.00 82.62 185 LEU A N 1
ATOM 1412 C CA . LEU A 1 185 ? 22.036 11.656 -17.714 1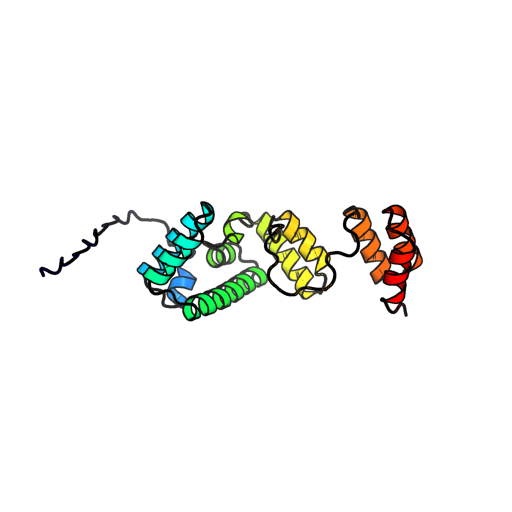.00 82.62 185 LEU A CA 1
ATOM 1413 C C . LEU A 1 185 ? 22.421 13.060 -18.192 1.00 82.62 185 LEU A C 1
ATOM 1415 O O . LEU A 1 185 ? 21.900 14.044 -17.662 1.00 82.62 185 LEU A O 1
ATOM 1419 N N . ARG A 1 186 ? 23.285 13.169 -19.204 1.00 85.94 186 ARG A N 1
ATOM 1420 C CA . ARG A 1 186 ? 23.648 14.453 -19.812 1.00 85.94 186 ARG A CA 1
ATOM 1421 C C . ARG A 1 186 ? 22.445 15.103 -20.496 1.00 85.94 186 ARG A C 1
ATOM 1423 O O . ARG A 1 186 ? 22.217 16.295 -20.300 1.00 85.94 186 ARG A O 1
ATOM 1430 N N . GLU A 1 187 ? 21.648 14.328 -21.230 1.00 82.50 187 GLU A N 1
ATOM 1431 C CA . GLU A 1 187 ? 20.413 14.799 -21.873 1.00 82.50 187 GLU A CA 1
ATOM 1432 C C . GLU A 1 187 ? 19.398 15.322 -20.848 1.00 82.50 187 GLU A C 1
ATOM 1434 O O . GLU A 1 187 ? 18.756 16.349 -21.056 1.00 82.50 187 GLU A O 1
ATOM 1439 N N . ALA A 1 188 ? 19.325 14.682 -19.683 1.00 77.44 188 ALA A N 1
ATOM 1440 C CA . ALA A 1 188 ? 18.488 15.117 -18.570 1.00 77.44 188 ALA A CA 1
ATOM 1441 C C . ALA A 1 188 ? 19.043 16.325 -17.785 1.00 77.44 188 ALA A C 1
ATOM 1443 O O . ALA A 1 188 ? 18.516 16.671 -16.723 1.00 77.44 188 ALA A O 1
ATOM 1444 N N . GLY A 1 189 ? 20.117 16.962 -18.266 1.00 77.31 189 GLY A N 1
ATOM 1445 C CA . GLY A 1 189 ? 20.708 18.156 -17.658 1.00 77.31 189 GLY A CA 1
ATOM 1446 C C . GLY A 1 189 ? 21.430 17.890 -16.335 1.00 77.31 189 GLY A C 1
ATOM 1447 O O . GLY A 1 189 ? 21.568 18.790 -15.503 1.00 77.31 189 GLY A O 1
ATOM 1448 N N . ILE A 1 190 ? 21.873 16.654 -16.097 1.00 77.38 190 ILE A N 1
ATOM 1449 C CA . ILE A 1 190 ? 22.616 16.291 -14.891 1.00 77.38 190 ILE A CA 1
ATOM 1450 C C . ILE A 1 190 ? 24.068 16.759 -15.011 1.00 77.38 190 ILE A C 1
ATOM 1452 O O . ILE A 1 190 ? 24.720 16.571 -16.031 1.00 77.38 190 ILE A O 1
ATOM 1456 N N . SER A 1 191 ? 24.604 17.346 -13.938 1.00 78.69 191 SER A N 1
ATOM 1457 C CA . SER A 1 191 ? 25.990 17.819 -13.913 1.00 78.69 191 SER A CA 1
ATOM 1458 C C . SER A 1 191 ? 26.998 16.671 -14.041 1.00 78.69 191 SER A C 1
ATOM 1460 O O . SER A 1 191 ? 26.865 15.659 -13.350 1.00 78.69 191 SER A O 1
ATOM 1462 N N . GLU A 1 192 ? 28.071 16.883 -14.803 1.00 75.06 192 GLU A N 1
ATOM 1463 C CA . GLU A 1 192 ? 29.166 15.915 -15.010 1.00 75.06 192 GLU A CA 1
ATOM 1464 C C . GLU A 1 192 ? 29.714 15.334 -13.696 1.00 75.06 192 GLU A C 1
ATOM 1466 O O . GLU A 1 192 ? 29.810 14.124 -13.521 1.00 75.06 192 GLU A O 1
ATOM 1471 N N . THR A 1 193 ? 29.905 16.174 -12.677 1.00 74.69 193 THR A N 1
ATOM 1472 C CA . THR A 1 193 ? 30.358 15.746 -11.336 1.00 74.69 193 THR A CA 1
ATOM 1473 C C . THR A 1 193 ? 29.423 14.748 -10.640 1.00 74.69 193 THR A C 1
ATOM 1475 O O . THR A 1 193 ? 29.820 14.031 -9.717 1.00 74.69 193 THR A O 1
ATOM 1478 N N . ARG A 1 194 ? 28.145 14.723 -11.023 1.00 66.00 194 ARG A N 1
ATOM 1479 C CA . ARG A 1 194 ? 27.135 13.797 -10.505 1.00 66.00 194 ARG A CA 1
ATOM 1480 C C . ARG A 1 194 ? 27.082 12.533 -11.354 1.00 66.00 194 ARG A C 1
ATOM 1482 O O . ARG A 1 194 ? 26.917 11.461 -10.776 1.00 66.00 194 ARG A O 1
ATOM 1489 N N . ILE A 1 195 ? 27.267 12.659 -12.667 1.00 75.44 195 ILE A N 1
ATOM 1490 C CA . ILE A 1 195 ? 27.418 11.536 -13.597 1.00 75.44 195 ILE A CA 1
ATOM 1491 C C . ILE A 1 195 ? 28.625 10.689 -13.181 1.00 75.44 195 ILE A C 1
ATOM 1493 O O . ILE A 1 195 ? 28.461 9.511 -12.875 1.00 75.44 195 ILE A O 1
ATOM 1497 N N . GLU A 1 196 ? 29.796 11.301 -12.994 1.00 72.25 196 GLU A N 1
ATOM 1498 C CA . GLU A 1 196 ? 31.021 10.621 -12.547 1.00 72.25 196 GLU A CA 1
ATOM 1499 C C . GLU A 1 196 ? 30.831 9.854 -11.231 1.00 72.25 196 GLU A C 1
ATOM 1501 O O . GLU A 1 196 ? 31.300 8.729 -11.080 1.00 72.25 196 GLU A O 1
ATOM 1506 N N . LYS A 1 197 ? 30.093 10.420 -10.267 1.00 73.19 197 LYS A N 1
ATOM 1507 C CA . LYS A 1 197 ? 29.784 9.735 -8.999 1.00 73.19 197 LYS A CA 1
ATOM 1508 C C . LYS A 1 197 ? 28.902 8.506 -9.185 1.00 73.19 197 LYS A C 1
ATOM 1510 O O . LYS A 1 197 ? 29.028 7.562 -8.408 1.00 73.19 197 LYS A O 1
ATOM 1515 N N . VAL A 1 198 ? 27.983 8.531 -10.146 1.00 68.12 198 VAL A N 1
ATOM 1516 C CA . VAL A 1 198 ? 27.129 7.381 -10.467 1.00 68.12 198 VAL A CA 1
ATOM 1517 C C . VAL A 1 198 ? 27.938 6.310 -11.179 1.00 68.12 198 VAL A C 1
ATOM 1519 O O . VAL A 1 198 ? 27.850 5.143 -10.804 1.00 68.12 198 VAL A O 1
ATOM 1522 N N . LEU A 1 199 ? 28.785 6.717 -12.120 1.00 72.12 199 LEU A N 1
ATOM 1523 C CA . LEU A 1 199 ? 29.651 5.816 -12.863 1.00 72.12 199 LEU A CA 1
ATOM 1524 C C . LEU A 1 199 ? 30.745 5.184 -11.987 1.00 72.12 199 LEU A C 1
ATOM 1526 O O . LEU A 1 199 ? 31.038 4.014 -12.164 1.00 72.12 199 LEU A O 1
ATOM 1530 N N . ASN A 1 200 ? 31.298 5.887 -10.998 1.00 71.75 200 ASN A N 1
ATOM 1531 C CA . ASN A 1 200 ? 32.340 5.338 -10.115 1.00 71.75 200 ASN A CA 1
ATOM 1532 C C . ASN A 1 200 ? 31.806 4.493 -8.949 1.00 71.75 200 ASN A C 1
ATOM 1534 O O . ASN A 1 200 ? 32.572 3.792 -8.294 1.00 71.75 200 ASN A O 1
ATOM 1538 N N . ARG A 1 201 ? 30.510 4.595 -8.632 1.00 63.44 201 ARG A N 1
ATOM 1539 C CA . ARG A 1 201 ? 29.890 3.840 -7.531 1.00 63.44 201 ARG A CA 1
ATOM 1540 C C . ARG A 1 201 ? 29.382 2.471 -7.976 1.00 63.44 201 ARG A C 1
ATOM 1542 O O . ARG A 1 201 ? 29.193 1.599 -7.134 1.00 63.44 201 ARG A O 1
ATOM 1549 N N . HIS A 1 202 ? 29.124 2.309 -9.267 1.00 56.25 202 HIS A N 1
ATOM 1550 C CA . HIS A 1 202 ? 28.748 1.033 -9.852 1.00 56.25 202 HIS A CA 1
ATOM 1551 C C . HIS A 1 202 ? 30.009 0.346 -10.376 1.00 56.25 202 HIS A C 1
ATOM 1553 O O . HIS A 1 202 ? 30.831 0.983 -11.032 1.00 56.25 202 HIS A O 1
ATOM 1559 N N . THR A 1 203 ? 30.197 -0.922 -10.031 1.00 59.31 203 THR A N 1
ATOM 1560 C CA . THR A 1 203 ? 31.258 -1.758 -10.594 1.00 59.31 203 THR A CA 1
ATOM 1561 C C . THR A 1 203 ? 30.789 -2.237 -11.960 1.00 59.31 203 THR A C 1
ATOM 1563 O O . THR A 1 203 ? 29.868 -3.043 -12.034 1.00 59.31 203 THR A O 1
ATOM 1566 N N . TRP A 1 204 ? 31.377 -1.683 -13.018 1.00 62.88 204 TRP A N 1
ATOM 1567 C CA . TRP A 1 204 ? 31.133 -2.094 -14.399 1.00 62.88 204 TRP A CA 1
ATOM 1568 C C . TRP A 1 204 ? 32.176 -3.168 -14.734 1.00 62.88 204 TRP A C 1
ATOM 1570 O O . TRP A 1 204 ? 33.358 -2.831 -14.813 1.00 62.88 204 TRP A O 1
ATOM 1580 N N . GLU A 1 205 ? 31.768 -4.437 -14.851 1.00 53.31 205 GLU A N 1
ATOM 1581 C CA . GLU A 1 205 ? 32.639 -5.577 -15.221 1.00 53.31 205 GLU A CA 1
ATOM 1582 C C . GLU A 1 205 ? 32.372 -6.098 -16.637 1.00 53.31 205 GLU A C 1
ATOM 1584 O O . GLU A 1 205 ? 31.188 -6.316 -16.982 1.00 53.31 205 GLU A O 1
#

Foldseek 3Di:
DDDDDPPDDDPPPPDDDDDDDPQLQCPLCVVLVHDPQLVVLLVVLLVCVVVVNNVVSVVSNVVSVNDPVNVVVLVVVLVVQCVVCLVVVPPSSNLNSCPSPPVNVLQVDSVLSVLQSVLVVCVVVVVNVSSVVSCVVSVVDPPVPPPDDDDPDDDDLAPQADPVLVVQCVVCVVVLNLPSVLVSCVVSVHDPVSSVVVVVVDDRD

Secondary structure (DSSP, 8-state):
-----------------------GGGHHHHHTT--HHHHHHHHHHHHHHHTT-HHHHHHHHHHTT--HHHHHHHHHHHHHHHHHHHHTT-HHHHHHHHTTSHHHHHS-SHHHHHHHHHHHHHHHTT-HHHHHHHHHHTT----TT---S---SSS-S-TT--HHHHHHHHHHHHTT-HHHHHHHHHHTT--HHHHHHHHHHS---

pLDDT: mean 72.95, std 17.72, range [35.44, 94.0]